Protein AF-A0A838S296-F1 (afdb_monomer_lite)

Structure (mmCIF, N/CA/C/O backbone):
data_AF-A0A838S296-F1
#
_entry.id   AF-A0A838S296-F1
#
loop_
_atom_site.group_PDB
_atom_site.id
_atom_site.type_symbol
_atom_site.label_atom_id
_atom_site.label_alt_id
_atom_site.label_comp_id
_atom_site.label_asym_id
_atom_site.label_entity_id
_atom_site.label_seq_id
_atom_site.pdbx_PDB_ins_code
_atom_site.Cartn_x
_atom_site.Cartn_y
_atom_site.Cartn_z
_atom_site.occupancy
_atom_site.B_iso_or_equiv
_atom_site.auth_seq_id
_atom_site.auth_comp_id
_atom_site.auth_asym_id
_atom_site.auth_atom_id
_atom_site.pdbx_PDB_model_num
ATOM 1 N N . MET A 1 1 ? 15.650 1.739 -46.039 1.00 37.09 1 MET A N 1
ATOM 2 C CA . MET A 1 1 ? 14.249 2.208 -46.091 1.00 37.09 1 MET A CA 1
ATOM 3 C C . MET A 1 1 ? 14.065 3.125 -44.895 1.00 37.09 1 MET A C 1
ATOM 5 O O . MET A 1 1 ? 14.287 2.672 -43.782 1.00 37.09 1 MET A O 1
ATOM 9 N N . THR A 1 2 ? 13.842 4.421 -45.103 1.00 36.66 2 THR A N 1
ATOM 10 C CA . THR A 1 2 ? 13.667 5.392 -44.010 1.00 36.66 2 THR A CA 1
ATOM 11 C C . THR A 1 2 ? 12.376 5.059 -43.251 1.00 36.66 2 THR A C 1
ATOM 13 O O . THR A 1 2 ? 11.351 4.874 -43.909 1.00 36.66 2 THR A O 1
ATOM 16 N N . PRO A 1 3 ? 12.395 4.926 -41.913 1.00 40.28 3 PRO A N 1
ATOM 17 C CA . PRO A 1 3 ? 11.194 4.597 -41.150 1.00 40.28 3 PRO A CA 1
ATOM 18 C C . PRO A 1 3 ? 10.154 5.715 -41.302 1.00 40.28 3 PRO A C 1
ATOM 20 O O . PRO A 1 3 ? 10.498 6.898 -41.319 1.00 40.28 3 PRO A O 1
ATOM 23 N N . THR A 1 4 ? 8.887 5.333 -41.467 1.00 41.91 4 THR A N 1
ATOM 24 C CA . THR A 1 4 ? 7.783 6.279 -41.698 1.00 41.91 4 THR A CA 1
ATOM 25 C C . THR A 1 4 ? 7.341 6.882 -40.362 1.00 41.91 4 THR A C 1
ATOM 27 O O . THR A 1 4 ? 7.391 6.221 -39.328 1.00 41.91 4 THR A O 1
ATOM 30 N N . GLU A 1 5 ? 6.877 8.132 -40.372 1.00 41.25 5 GLU A N 1
ATOM 31 C CA . GLU A 1 5 ? 6.477 8.932 -39.197 1.00 41.25 5 GLU A CA 1
ATOM 32 C C . GLU A 1 5 ? 5.444 8.237 -38.273 1.00 41.25 5 GLU A C 1
ATOM 34 O O . GLU A 1 5 ? 5.341 8.550 -37.088 1.00 41.25 5 GLU A O 1
ATOM 39 N N . THR A 1 6 ? 4.719 7.239 -38.788 1.00 41.06 6 THR A N 1
ATOM 40 C CA . THR A 1 6 ? 3.732 6.426 -38.060 1.00 41.06 6 THR A CA 1
ATOM 41 C C . THR A 1 6 ? 4.351 5.346 -37.155 1.00 41.06 6 THR A C 1
ATOM 43 O O . THR A 1 6 ? 3.796 5.093 -36.087 1.00 41.06 6 THR A O 1
ATOM 46 N N . ASP A 1 7 ? 5.511 4.766 -37.497 1.00 46.47 7 ASP A N 1
ATOM 47 C CA . ASP A 1 7 ? 6.172 3.728 -36.671 1.00 46.47 7 ASP A CA 1
ATOM 48 C C . ASP A 1 7 ? 6.731 4.301 -35.356 1.00 46.47 7 ASP A C 1
ATOM 50 O O . ASP A 1 7 ? 6.772 3.634 -34.319 1.00 46.47 7 ASP A O 1
ATOM 54 N N . LEU A 1 8 ? 7.099 5.585 -35.373 1.00 50.69 8 LEU A N 1
ATOM 55 C CA . LEU A 1 8 ? 7.632 6.316 -34.221 1.00 50.69 8 LEU A CA 1
ATOM 56 C C . LEU A 1 8 ? 6.561 6.664 -33.171 1.00 50.69 8 LEU A C 1
ATOM 58 O O . LEU A 1 8 ? 6.908 6.933 -32.023 1.00 50.69 8 LEU A O 1
ATOM 62 N N . ALA A 1 9 ? 5.270 6.644 -33.525 1.00 53.47 9 ALA A N 1
ATOM 63 C CA . ALA A 1 9 ? 4.181 6.996 -32.607 1.00 53.47 9 ALA A CA 1
ATOM 64 C C . ALA A 1 9 ? 3.870 5.894 -31.575 1.00 53.47 9 ALA A C 1
ATOM 66 O O . ALA A 1 9 ? 3.339 6.182 -30.502 1.00 53.47 9 ALA A O 1
ATOM 67 N N . THR A 1 10 ? 4.208 4.641 -31.890 1.00 68.38 10 THR A N 1
ATOM 68 C CA . THR A 1 10 ? 4.034 3.462 -31.020 1.00 68.38 10 THR A CA 1
ATOM 69 C C . THR A 1 10 ? 5.225 3.175 -30.111 1.00 68.38 10 THR A C 1
ATOM 71 O O . THR A 1 10 ? 5.133 2.315 -29.236 1.00 68.38 10 THR A O 1
ATOM 74 N N . LEU A 1 11 ? 6.339 3.875 -30.312 1.00 78.69 11 LEU A N 1
ATOM 75 C CA . LEU A 1 11 ? 7.560 3.678 -29.546 1.00 78.69 11 LEU A CA 1
ATOM 76 C C . LEU A 1 11 ? 7.585 4.588 -28.309 1.00 78.69 11 LEU A C 1
ATOM 78 O O . LEU A 1 11 ? 7.098 5.722 -28.357 1.00 78.69 11 LEU A O 1
ATOM 82 N N . PRO A 1 12 ? 8.170 4.126 -27.190 1.00 83.56 12 PRO A N 1
ATOM 83 C CA . PRO A 1 12 ? 8.408 4.989 -26.038 1.00 83.56 12 PRO A CA 1
ATOM 84 C C . PRO A 1 12 ? 9.280 6.177 -26.463 1.00 83.56 12 PRO A C 1
ATOM 86 O O . PRO A 1 12 ? 10.220 6.004 -27.235 1.00 83.56 12 PRO A O 1
ATOM 89 N N . ARG A 1 13 ? 9.011 7.391 -25.969 1.00 85.31 13 ARG A N 1
ATOM 90 C CA . ARG A 1 13 ? 9.844 8.556 -26.317 1.00 85.31 13 ARG A CA 1
ATOM 91 C C . ARG A 1 13 ? 11.227 8.466 -25.687 1.00 85.31 13 ARG A C 1
ATOM 93 O O . ARG A 1 13 ? 12.204 8.800 -26.346 1.00 85.31 13 ARG A O 1
ATOM 100 N N . ARG A 1 14 ? 11.308 8.020 -24.433 1.00 86.81 14 ARG A N 1
ATOM 101 C CA . ARG A 1 14 ? 12.532 7.821 -23.646 1.00 86.81 14 ARG A CA 1
ATOM 102 C C . ARG A 1 14 ? 12.518 6.416 -23.047 1.00 86.81 14 ARG A C 1
ATOM 104 O O . ARG A 1 14 ? 12.010 6.238 -21.938 1.00 86.81 14 ARG A O 1
ATOM 111 N N . PRO A 1 15 ? 13.007 5.406 -23.780 1.00 87.94 15 PRO A N 1
ATOM 112 C CA . PRO A 1 15 ? 12.907 4.020 -23.357 1.00 87.94 15 PRO A CA 1
ATOM 113 C C . PRO A 1 15 ? 13.743 3.784 -22.101 1.00 87.94 15 PRO A C 1
ATOM 115 O O . PRO A 1 15 ? 14.947 4.042 -22.066 1.00 87.94 15 PRO A O 1
ATOM 118 N N . CYS A 1 16 ? 13.087 3.265 -21.069 1.00 87.25 16 CYS A N 1
ATOM 119 C CA . CYS A 1 16 ? 13.734 2.733 -19.885 1.00 87.25 16 CYS A CA 1
ATOM 120 C C . CYS A 1 16 ? 13.205 1.338 -19.568 1.00 87.25 16 CYS A C 1
ATOM 122 O O . CYS A 1 16 ? 12.035 1.020 -19.813 1.00 87.25 16 CYS A O 1
ATOM 124 N N . LEU A 1 17 ? 14.065 0.503 -18.995 1.00 83.75 17 LEU A N 1
ATOM 125 C CA . LEU A 1 17 ? 13.647 -0.783 -18.448 1.00 83.75 17 LEU A CA 1
ATOM 126 C C . LEU A 1 17 ? 12.553 -0.577 -17.393 1.00 83.75 17 LEU A C 1
ATOM 128 O O . LEU A 1 17 ? 12.638 0.303 -16.531 1.00 83.75 17 LEU A O 1
ATOM 132 N N . ALA A 1 18 ? 11.504 -1.394 -17.454 1.00 78.12 18 ALA A N 1
ATOM 133 C CA . ALA A 1 18 ? 10.433 -1.333 -16.473 1.00 78.12 18 ALA A CA 1
ATOM 134 C C . ALA A 1 18 ? 10.992 -1.637 -15.055 1.00 78.12 18 ALA A C 1
ATOM 136 O O . ALA A 1 18 ? 11.748 -2.592 -14.884 1.00 78.12 18 ALA A O 1
ATOM 137 N N . PRO A 1 19 ? 10.642 -0.855 -14.016 1.00 69.62 19 PRO A N 1
ATOM 138 C CA . PRO A 1 19 ? 11.108 -1.052 -12.648 1.00 69.62 19 PRO A CA 1
ATOM 139 C C . PRO A 1 19 ? 10.756 -2.426 -12.116 1.00 69.62 19 PRO A C 1
ATOM 141 O O . PRO A 1 19 ? 9.766 -3.029 -12.523 1.00 69.62 19 PRO A O 1
ATOM 144 N N . GLY A 1 20 ? 11.572 -2.923 -11.189 1.00 69.56 20 GLY A N 1
ATOM 145 C CA . GLY A 1 20 ? 11.387 -4.258 -10.624 1.00 69.56 20 GLY A CA 1
ATOM 146 C C . GLY A 1 20 ? 11.651 -5.396 -11.617 1.00 69.56 20 GLY A C 1
ATOM 147 O O . GLY A 1 20 ? 11.495 -6.558 -11.249 1.00 69.56 20 GLY A O 1
ATOM 148 N N . ARG A 1 21 ? 12.069 -5.105 -12.860 1.00 75.50 21 ARG A N 1
ATOM 149 C CA . ARG A 1 21 ? 12.589 -6.113 -13.788 1.00 75.50 21 ARG A CA 1
ATOM 150 C C . ARG A 1 21 ? 14.070 -6.328 -13.521 1.00 75.50 21 ARG A C 1
ATOM 152 O O . ARG A 1 21 ? 14.870 -5.401 -13.581 1.00 75.50 21 ARG A O 1
ATOM 159 N N . THR A 1 22 ? 14.434 -7.571 -13.240 1.00 80.94 22 THR A N 1
ATOM 160 C CA . THR A 1 22 ? 15.836 -7.980 -13.173 1.00 80.94 22 THR A CA 1
ATOM 161 C C . THR A 1 22 ? 16.424 -7.985 -14.579 1.00 80.94 22 THR A C 1
ATOM 163 O O . THR A 1 22 ? 15.822 -8.560 -15.481 1.00 80.94 22 THR A O 1
ATOM 166 N N . VAL A 1 23 ? 17.596 -7.382 -14.760 1.00 87.75 23 VAL A N 1
ATOM 167 C CA . VAL A 1 23 ? 18.382 -7.494 -15.993 1.00 87.75 23 VAL A CA 1
ATOM 168 C C . VAL A 1 23 ? 19.643 -8.276 -15.684 1.00 87.75 23 VAL A C 1
ATOM 170 O O . VAL A 1 23 ? 20.428 -7.875 -14.828 1.00 87.75 23 VAL A O 1
ATOM 173 N N . LEU A 1 24 ? 19.808 -9.411 -16.356 1.00 89.38 24 LEU A N 1
ATOM 174 C CA . LEU A 1 24 ? 20.923 -10.326 -16.156 1.00 89.38 24 LEU A CA 1
ATOM 175 C C . LEU A 1 24 ? 21.660 -10.505 -17.474 1.00 89.38 24 LEU A C 1
ATOM 177 O O . LEU A 1 24 ? 21.150 -11.136 -18.394 1.00 89.38 24 LEU A O 1
ATOM 181 N N . TRP A 1 25 ? 22.875 -9.978 -17.546 1.00 91.38 25 TRP A N 1
ATOM 182 C CA . TRP A 1 25 ? 23.800 -10.308 -18.623 1.00 91.38 25 TRP A CA 1
ATOM 183 C C . TRP A 1 25 ? 24.398 -11.681 -18.335 1.00 91.38 25 TRP A C 1
ATOM 185 O O . TRP A 1 25 ? 25.141 -11.840 -17.366 1.00 91.38 25 TRP A O 1
ATOM 195 N N . ARG A 1 26 ? 24.020 -12.678 -19.137 1.00 91.06 26 ARG A N 1
ATOM 196 C CA . ARG A 1 26 ? 24.518 -14.059 -19.014 1.00 91.06 26 ARG A CA 1
ATOM 197 C C . ARG A 1 26 ? 25.800 -14.260 -19.825 1.00 91.06 26 ARG A C 1
ATOM 199 O O . ARG A 1 26 ? 26.624 -15.090 -19.458 1.00 91.06 26 ARG A O 1
ATOM 206 N N . ALA A 1 27 ? 25.971 -13.463 -20.877 1.00 91.44 27 ALA A N 1
ATOM 207 C CA . ALA A 1 27 ? 27.176 -13.336 -21.691 1.00 91.44 27 ALA A CA 1
ATOM 208 C C . ALA A 1 27 ? 27.222 -11.916 -22.309 1.00 91.44 27 ALA A C 1
ATOM 210 O O . ALA A 1 27 ? 26.260 -11.157 -22.149 1.00 91.44 27 ALA A O 1
ATOM 211 N N . PRO A 1 28 ? 28.312 -11.495 -22.981 1.00 90.19 28 PRO A N 1
ATOM 212 C CA . PRO A 1 28 ? 28.385 -10.177 -23.626 1.00 90.19 28 PRO A CA 1
ATOM 213 C C . PRO A 1 28 ? 27.277 -9.911 -24.660 1.00 90.19 28 PRO A C 1
ATOM 215 O O . PRO A 1 28 ? 26.876 -8.756 -24.828 1.00 90.19 28 PRO A O 1
ATOM 218 N N . ASP A 1 29 ? 26.792 -10.982 -25.285 1.00 92.38 29 ASP A N 1
ATOM 219 C CA . ASP A 1 29 ? 25.804 -11.097 -26.363 1.00 92.38 29 ASP A CA 1
ATOM 220 C C . ASP A 1 29 ? 24.473 -11.730 -25.905 1.00 92.38 29 ASP A C 1
ATOM 222 O O . ASP A 1 29 ? 23.578 -11.951 -26.713 1.00 92.38 29 ASP A O 1
ATOM 226 N N . CYS A 1 30 ? 24.312 -12.002 -24.607 1.00 92.56 30 CYS A N 1
ATOM 227 C CA . CYS A 1 30 ? 23.096 -12.596 -24.057 1.00 92.56 30 CYS A CA 1
ATOM 228 C C . CYS A 1 30 ? 22.602 -11.812 -22.842 1.00 92.56 30 CYS A C 1
ATOM 230 O O . CYS A 1 30 ? 23.305 -11.685 -21.827 1.00 92.56 30 CYS A O 1
ATOM 232 N N . VAL A 1 31 ? 21.352 -11.350 -22.906 1.00 93.50 31 VAL A N 1
ATOM 233 C CA . VAL A 1 31 ? 20.677 -10.715 -21.773 1.00 93.50 31 VAL A CA 1
ATOM 234 C C . VAL A 1 31 ? 19.323 -11.344 -21.503 1.00 93.50 31 VAL A C 1
ATOM 236 O O . VAL A 1 31 ? 18.515 -11.584 -22.395 1.00 93.50 31 VAL A O 1
ATOM 239 N N . GLN A 1 32 ? 19.049 -11.557 -20.224 1.00 92.12 32 GLN A N 1
ATOM 240 C CA . GLN A 1 32 ? 17.733 -11.904 -19.731 1.00 92.12 32 GLN A CA 1
ATOM 241 C C . GLN A 1 32 ? 17.099 -10.696 -19.047 1.00 92.12 32 GLN A C 1
ATOM 243 O O . GLN A 1 32 ? 17.674 -10.098 -18.135 1.00 92.12 32 GLN A O 1
ATOM 248 N N . LEU A 1 33 ? 15.870 -10.395 -19.447 1.00 90.00 33 LEU A N 1
ATOM 249 C CA . LEU A 1 33 ? 15.023 -9.354 -18.887 1.00 90.00 33 LEU A CA 1
ATOM 250 C C . LEU A 1 33 ? 13.853 -10.014 -18.158 1.00 90.00 33 LEU A C 1
ATOM 252 O O . LEU A 1 33 ? 13.045 -10.691 -18.780 1.00 90.00 33 LEU A O 1
ATOM 256 N N . GLY A 1 34 ? 13.743 -9.808 -16.848 1.00 82.81 34 GLY A N 1
ATOM 257 C CA . GLY A 1 34 ? 12.716 -10.415 -15.999 1.00 82.81 34 GLY A CA 1
ATOM 258 C C . GLY A 1 34 ? 13.012 -11.866 -15.588 1.00 82.81 34 GLY A C 1
ATOM 259 O O . GLY A 1 34 ? 13.799 -12.579 -16.205 1.00 82.81 34 GLY A O 1
ATOM 260 N N . LEU A 1 35 ? 12.362 -12.307 -14.507 1.00 80.69 35 LEU A N 1
ATOM 261 C CA . LEU A 1 35 ? 12.492 -13.665 -13.944 1.00 80.69 35 LEU A CA 1
ATOM 262 C C . LEU A 1 35 ? 11.170 -14.455 -13.943 1.00 80.69 35 LEU A C 1
ATOM 264 O O . LEU A 1 35 ? 11.139 -15.604 -13.518 1.00 80.69 35 LEU A O 1
ATOM 268 N N . GLY A 1 36 ? 10.061 -13.831 -14.353 1.00 70.19 36 GLY A N 1
ATOM 269 C CA . GLY A 1 36 ? 8.724 -14.424 -14.274 1.00 70.19 36 GLY A CA 1
ATOM 270 C C . GLY A 1 36 ? 8.335 -15.200 -15.532 1.00 70.19 36 GLY A C 1
ATOM 271 O O . GLY A 1 36 ? 8.700 -14.813 -16.632 1.00 70.19 36 GLY A O 1
ATOM 272 N N . VAL A 1 37 ? 7.509 -16.236 -15.378 1.00 62.47 37 VAL A N 1
ATOM 273 C CA . VAL A 1 37 ? 7.088 -17.135 -16.474 1.00 62.47 37 VAL A CA 1
ATOM 274 C C . VAL A 1 37 ? 6.315 -16.458 -17.614 1.00 62.47 37 VAL A C 1
ATOM 276 O O . VAL A 1 37 ? 6.316 -16.957 -18.729 1.00 62.47 37 VAL A O 1
ATOM 279 N N . THR A 1 38 ? 5.651 -15.330 -17.350 1.00 62.03 38 THR A N 1
ATOM 280 C CA . THR A 1 38 ? 4.810 -14.607 -18.325 1.00 62.03 38 THR A CA 1
ATOM 281 C C . THR A 1 38 ? 5.412 -13.293 -18.816 1.00 62.03 38 THR A C 1
ATOM 283 O O . THR A 1 38 ? 4.902 -12.708 -19.761 1.00 62.03 38 THR A O 1
ATOM 286 N N . HIS A 1 39 ? 6.464 -12.798 -18.162 1.00 68.62 39 HIS A N 1
ATOM 287 C CA . HIS A 1 39 ? 7.018 -11.461 -18.403 1.00 68.62 39 HIS A CA 1
ATOM 288 C C . HIS A 1 39 ? 8.548 -11.478 -18.286 1.00 68.62 39 HIS A C 1
ATOM 290 O O . HIS A 1 39 ? 9.140 -10.596 -17.652 1.00 68.62 39 HIS A O 1
ATOM 296 N N . ALA A 1 40 ? 9.166 -12.535 -18.812 1.00 82.12 40 ALA A N 1
ATOM 297 C CA . ALA A 1 40 ? 10.604 -12.640 -18.979 1.00 82.12 40 ALA A CA 1
ATOM 298 C C . ALA A 1 40 ? 10.938 -12.911 -20.445 1.00 82.12 40 ALA A C 1
ATOM 300 O O . ALA A 1 40 ? 10.213 -13.636 -21.123 1.00 82.12 40 ALA A O 1
ATOM 301 N N . MET A 1 41 ? 12.037 -12.334 -20.914 1.00 88.25 41 MET A N 1
ATOM 302 C CA . MET A 1 41 ? 12.550 -12.529 -22.264 1.00 88.25 41 MET A CA 1
ATOM 303 C C . MET A 1 41 ? 14.057 -12.720 -22.190 1.00 88.25 41 MET A C 1
ATOM 305 O O . MET A 1 41 ? 14.742 -11.994 -21.468 1.00 88.25 41 MET A O 1
ATOM 309 N N . VAL A 1 42 ? 14.557 -13.711 -22.917 1.00 91.31 42 VAL A N 1
ATOM 310 C CA . VAL A 1 42 ? 15.988 -13.897 -23.148 1.00 91.31 42 VAL A CA 1
ATOM 311 C C . VAL A 1 42 ? 16.253 -13.457 -24.577 1.00 91.31 42 VAL A C 1
ATOM 313 O O . VAL A 1 42 ? 15.536 -13.871 -25.485 1.00 91.31 42 VAL A O 1
ATOM 316 N N . LEU A 1 43 ? 17.224 -12.567 -24.744 1.00 91.00 43 LEU A N 1
ATOM 317 C CA . LEU A 1 43 ? 17.740 -12.168 -26.040 1.00 91.00 43 LEU A CA 1
ATOM 318 C C . LEU A 1 43 ? 19.153 -12.736 -26.145 1.00 91.00 43 LEU A C 1
ATOM 320 O O . LEU A 1 43 ? 20.030 -12.331 -25.378 1.00 91.00 43 LEU A O 1
ATOM 324 N N . ASP A 1 44 ? 19.316 -13.684 -27.059 1.00 91.69 44 ASP A N 1
ATOM 325 C CA . ASP A 1 44 ? 20.571 -14.355 -27.391 1.00 91.69 44 ASP A CA 1
ATOM 326 C C . ASP A 1 44 ? 21.131 -13.809 -28.716 1.00 91.69 44 ASP A C 1
ATOM 328 O O . ASP A 1 44 ? 20.430 -13.100 -29.443 1.00 91.69 44 ASP A O 1
ATOM 332 N N . ASP A 1 45 ? 22.394 -14.128 -29.012 1.00 91.62 45 ASP A N 1
ATOM 333 C CA . ASP A 1 45 ? 23.099 -13.757 -30.249 1.00 91.62 45 ASP A CA 1
ATOM 334 C C . ASP A 1 45 ? 23.089 -12.245 -30.553 1.00 91.62 45 ASP A C 1
ATOM 336 O O . ASP A 1 45 ? 23.053 -11.804 -31.707 1.00 91.62 45 ASP A O 1
ATOM 340 N N . LEU A 1 46 ? 23.130 -11.413 -29.508 1.00 91.56 46 LEU A N 1
ATOM 341 C CA . LEU A 1 46 ? 23.110 -9.964 -29.659 1.00 91.56 46 LEU A CA 1
ATOM 342 C C . LEU A 1 46 ? 24.409 -9.454 -30.272 1.00 91.56 46 LEU A C 1
ATOM 344 O O . LEU A 1 46 ? 25.505 -9.626 -29.732 1.00 91.56 46 LEU A O 1
ATOM 348 N N . THR A 1 47 ? 24.269 -8.683 -31.346 1.00 93.25 47 THR A N 1
ATOM 349 C CA . THR A 1 47 ? 25.377 -7.891 -31.875 1.00 93.25 47 THR A CA 1
ATOM 350 C C . THR A 1 47 ? 25.864 -6.885 -30.823 1.00 93.25 47 THR A C 1
ATOM 352 O O . THR A 1 47 ? 25.093 -6.392 -29.992 1.00 93.25 47 THR A O 1
ATOM 355 N N . ALA A 1 48 ? 27.155 -6.532 -30.852 1.00 92.44 48 ALA A N 1
ATOM 356 C CA . ALA A 1 48 ? 27.718 -5.554 -29.914 1.00 92.44 48 ALA A CA 1
ATOM 357 C C . ALA A 1 48 ? 26.948 -4.208 -29.888 1.00 92.44 48 ALA A C 1
ATOM 359 O O . ALA A 1 48 ? 26.717 -3.689 -28.789 1.00 92.44 48 ALA A O 1
ATOM 360 N N . PRO A 1 49 ? 26.472 -3.669 -31.033 1.00 92.44 49 PRO A N 1
ATOM 361 C CA . PRO A 1 49 ? 25.591 -2.501 -31.060 1.00 92.44 49 PRO A CA 1
ATOM 362 C C . PRO A 1 49 ? 24.260 -2.710 -30.329 1.00 92.44 49 PRO A C 1
ATOM 364 O O . PRO A 1 49 ? 23.843 -1.840 -29.563 1.00 92.44 49 PRO A O 1
ATOM 367 N N . MET A 1 50 ? 23.612 -3.867 -30.504 1.00 91.38 50 MET A N 1
ATOM 368 C CA . MET A 1 50 ? 22.348 -4.178 -29.828 1.00 91.38 50 MET A CA 1
ATOM 369 C C . MET A 1 50 ? 22.550 -4.336 -28.317 1.00 91.38 50 MET A C 1
ATOM 371 O O . MET A 1 50 ? 21.769 -3.826 -27.513 1.00 91.38 50 MET A O 1
ATOM 375 N N . ALA A 1 51 ? 23.648 -4.969 -27.902 1.00 91.38 51 ALA A N 1
ATOM 376 C CA . ALA A 1 51 ? 23.978 -5.085 -26.490 1.00 91.38 51 ALA A CA 1
ATOM 377 C C . ALA A 1 51 ? 24.260 -3.710 -25.849 1.00 91.38 51 ALA A C 1
ATOM 379 O O . ALA A 1 51 ? 23.853 -3.457 -24.713 1.00 91.38 51 ALA A O 1
ATOM 380 N N . ALA A 1 52 ? 24.933 -2.800 -26.563 1.00 89.62 52 ALA A N 1
ATOM 381 C CA . ALA A 1 52 ? 25.162 -1.426 -26.111 1.00 89.62 52 ALA A CA 1
ATOM 382 C C . ALA A 1 52 ? 23.854 -0.623 -26.008 1.00 89.62 52 ALA A C 1
ATOM 384 O O . ALA A 1 52 ? 23.635 0.047 -24.997 1.00 89.62 52 ALA A O 1
ATOM 385 N N . LEU A 1 53 ? 22.958 -0.763 -26.992 1.00 91.88 53 LEU A N 1
ATOM 386 C CA . LEU A 1 53 ? 21.616 -0.178 -26.974 1.00 91.88 53 LEU A CA 1
ATOM 387 C C . LEU A 1 53 ? 20.839 -0.599 -25.719 1.00 91.88 53 LEU A C 1
ATOM 389 O O . LEU A 1 53 ? 20.332 0.256 -24.995 1.00 91.88 53 LEU A O 1
ATOM 393 N N . LEU A 1 54 ? 20.778 -1.905 -25.425 1.00 90.62 54 LEU A N 1
ATOM 394 C CA . LEU A 1 54 ? 20.061 -2.431 -24.255 1.00 90.62 54 LEU A CA 1
ATOM 395 C C . LEU A 1 54 ? 20.623 -1.882 -22.934 1.00 90.62 54 LEU A C 1
ATOM 397 O O . LEU A 1 54 ? 19.856 -1.608 -22.011 1.00 90.62 54 LEU A O 1
ATOM 401 N N . ARG A 1 55 ? 21.945 -1.670 -22.842 1.00 89.50 55 ARG A N 1
ATOM 402 C CA . ARG A 1 55 ? 22.586 -1.039 -21.670 1.00 89.50 55 ARG A CA 1
ATOM 403 C C . ARG A 1 55 ? 22.295 0.459 -21.561 1.00 89.50 55 ARG A C 1
ATOM 405 O O . ARG A 1 55 ? 22.289 0.980 -20.451 1.00 89.50 55 ARG A O 1
ATOM 412 N N . ALA A 1 56 ? 22.058 1.137 -22.682 1.00 87.56 56 ALA A N 1
ATOM 413 C CA . ALA A 1 56 ? 21.783 2.572 -22.741 1.00 87.56 56 ALA A CA 1
ATOM 414 C C . ALA A 1 56 ? 20.298 2.936 -22.517 1.00 87.56 56 ALA A C 1
ATOM 416 O O . ALA A 1 56 ? 19.970 4.118 -22.417 1.00 87.56 56 ALA A O 1
ATOM 417 N N . MET A 1 57 ? 19.395 1.951 -22.411 1.00 88.88 57 MET A N 1
ATOM 418 C CA . MET A 1 57 ? 17.962 2.158 -22.145 1.00 88.88 57 MET A CA 1
ATOM 419 C C . MET A 1 57 ? 17.657 2.423 -20.660 1.00 88.88 57 MET A C 1
ATOM 421 O O . MET A 1 57 ? 17.002 1.635 -19.970 1.00 88.88 57 MET A O 1
ATOM 425 N N . ASP A 1 58 ? 18.111 3.575 -20.173 1.00 82.94 58 ASP A N 1
ATOM 426 C CA . ASP A 1 58 ? 17.894 4.080 -18.809 1.00 82.94 58 ASP A CA 1
ATOM 427 C C . ASP A 1 58 ? 16.924 5.283 -18.745 1.00 82.94 58 ASP A C 1
ATOM 429 O O . ASP A 1 58 ? 16.700 5.858 -17.679 1.00 82.94 58 ASP A O 1
ATOM 433 N N . GLY A 1 59 ? 16.340 5.674 -19.886 1.00 82.31 59 GLY A N 1
ATOM 434 C CA . GLY A 1 59 ? 15.449 6.832 -20.024 1.00 82.31 59 GLY A CA 1
ATOM 435 C C . GLY A 1 59 ? 16.151 8.197 -20.129 1.00 82.31 59 GLY A C 1
ATOM 436 O O . GLY A 1 59 ? 15.482 9.228 -20.296 1.00 82.31 59 GLY A O 1
ATOM 437 N N . SER A 1 60 ? 17.488 8.246 -20.059 1.00 81.75 60 SER A N 1
ATOM 438 C CA . SER A 1 60 ? 18.265 9.487 -20.219 1.00 81.75 60 SER A CA 1
ATOM 439 C C . SER A 1 60 ? 18.270 10.001 -21.662 1.00 81.75 60 SER A C 1
ATOM 441 O O . SER A 1 60 ? 18.325 11.216 -21.885 1.00 81.75 60 SER A O 1
ATOM 443 N N . ARG A 1 61 ? 18.124 9.094 -22.633 1.00 84.56 61 ARG A N 1
ATOM 444 C CA . ARG A 1 61 ? 18.127 9.357 -24.078 1.00 84.56 61 ARG A CA 1
ATOM 445 C C . ARG A 1 61 ? 16.753 9.080 -24.675 1.00 84.56 61 ARG A C 1
ATOM 447 O O . ARG A 1 61 ? 15.990 8.272 -24.147 1.00 84.56 61 ARG A O 1
ATOM 454 N N . ASP A 1 62 ? 16.425 9.790 -25.749 1.00 88.62 62 ASP A N 1
ATOM 455 C CA . ASP A 1 62 ? 15.225 9.490 -26.524 1.00 88.62 62 ASP A CA 1
ATOM 456 C C . ASP A 1 62 ? 15.476 8.369 -27.543 1.00 88.62 62 ASP A C 1
ATOM 458 O O . ASP A 1 62 ? 16.618 8.006 -27.839 1.00 88.62 62 ASP A O 1
ATOM 462 N N . THR A 1 63 ? 14.391 7.790 -28.057 1.00 89.06 63 THR A N 1
ATOM 463 C CA . THR A 1 63 ? 14.458 6.679 -29.017 1.00 89.06 63 THR A CA 1
ATOM 464 C C . THR A 1 63 ? 15.211 7.058 -30.288 1.00 89.06 63 THR A C 1
ATOM 466 O O . THR A 1 63 ? 15.967 6.241 -30.802 1.00 89.06 63 THR A O 1
ATOM 469 N N . ALA A 1 64 ? 15.066 8.292 -30.779 1.00 87.75 64 ALA A N 1
ATOM 470 C CA . ALA A 1 64 ? 15.766 8.736 -31.982 1.00 87.75 64 ALA A CA 1
ATOM 471 C C . ALA A 1 64 ? 17.290 8.739 -31.778 1.00 87.75 64 ALA A C 1
ATOM 473 O O . ALA A 1 64 ? 18.029 8.259 -32.638 1.00 87.75 64 ALA A O 1
ATOM 474 N N . HIS A 1 65 ? 17.753 9.220 -30.624 1.00 88.81 65 HIS A N 1
ATOM 475 C CA . HIS A 1 65 ? 19.167 9.246 -30.271 1.00 88.81 65 HIS A CA 1
ATOM 476 C C . HIS A 1 65 ? 19.748 7.836 -30.110 1.00 88.81 65 HIS A C 1
ATOM 478 O O . HIS A 1 65 ? 20.809 7.541 -30.651 1.00 88.81 65 HIS A O 1
ATOM 484 N N . LEU A 1 66 ? 19.025 6.943 -29.429 1.00 90.19 66 LEU A N 1
ATOM 485 C CA . LEU A 1 66 ? 19.441 5.550 -29.238 1.00 90.19 66 LEU A CA 1
ATOM 486 C C . LEU A 1 66 ? 19.528 4.773 -30.558 1.00 90.19 66 LEU A C 1
ATOM 488 O O . LEU A 1 66 ? 20.481 4.025 -30.773 1.00 90.19 66 LEU A O 1
ATOM 492 N N . VAL A 1 67 ? 18.564 4.980 -31.463 1.00 91.25 67 VAL A N 1
ATOM 493 C CA . VAL A 1 67 ? 18.597 4.394 -32.811 1.00 91.25 67 VAL A CA 1
ATOM 494 C C . VAL A 1 67 ? 19.807 4.917 -33.583 1.00 91.25 67 VAL A C 1
ATOM 496 O O . VAL A 1 67 ? 20.542 4.126 -34.167 1.00 91.25 67 VAL A O 1
ATOM 499 N N . ALA A 1 68 ? 20.064 6.228 -33.556 1.00 89.25 68 ALA A N 1
ATOM 500 C CA . ALA A 1 68 ? 21.208 6.818 -34.250 1.00 89.25 68 ALA A CA 1
ATOM 501 C C . ALA A 1 68 ? 22.560 6.291 -33.728 1.00 89.25 68 ALA A C 1
ATOM 503 O O . ALA A 1 68 ? 23.445 5.983 -34.531 1.00 89.25 68 ALA A O 1
ATOM 504 N N . GLU A 1 69 ? 22.718 6.144 -32.408 1.00 89.94 69 GLU A N 1
ATOM 505 C CA . GLU A 1 69 ? 23.918 5.558 -31.791 1.00 89.94 69 GLU A CA 1
ATOM 506 C C . GLU A 1 69 ? 24.121 4.098 -32.223 1.00 89.94 69 GLU A C 1
ATOM 508 O O . GLU A 1 69 ? 25.217 3.730 -32.651 1.00 89.94 69 GLU A O 1
ATOM 513 N N . ALA A 1 70 ? 23.066 3.278 -32.174 1.00 91.06 70 ALA A N 1
ATOM 514 C CA . ALA A 1 70 ? 23.138 1.871 -32.567 1.00 91.06 70 ALA A CA 1
ATOM 515 C C . ALA A 1 70 ? 23.479 1.704 -34.057 1.00 91.06 70 ALA A C 1
ATOM 517 O O . ALA A 1 70 ? 24.323 0.882 -34.411 1.00 91.06 70 ALA A O 1
ATOM 518 N N . VAL A 1 71 ? 22.880 2.523 -34.926 1.00 92.56 71 VAL A N 1
ATOM 519 C CA . VAL A 1 71 ? 23.143 2.508 -36.375 1.00 92.56 71 VAL A CA 1
ATOM 520 C C . VAL A 1 71 ? 24.565 2.968 -36.688 1.00 92.56 71 VAL A C 1
ATOM 522 O O . VAL A 1 71 ? 25.242 2.352 -37.506 1.00 92.56 71 VAL A O 1
ATOM 525 N N . THR A 1 72 ? 25.062 3.998 -35.996 1.00 92.19 72 THR A N 1
ATOM 526 C CA . THR A 1 72 ? 26.462 4.446 -36.127 1.00 92.19 72 THR A CA 1
ATOM 527 C C . THR A 1 72 ? 27.443 3.349 -35.708 1.00 92.19 72 THR A C 1
ATOM 529 O O . THR A 1 72 ? 28.505 3.203 -36.307 1.00 92.19 72 THR A O 1
ATOM 532 N N . ALA A 1 73 ? 27.071 2.542 -34.712 1.00 90.62 73 ALA A N 1
ATOM 533 C CA . ALA A 1 73 ? 27.836 1.376 -34.284 1.00 90.62 73 ALA A CA 1
ATOM 534 C C . ALA A 1 73 ? 27.684 0.154 -35.218 1.00 90.62 73 ALA A C 1
ATOM 536 O O . ALA A 1 73 ? 28.361 -0.851 -35.004 1.00 90.62 73 ALA A O 1
ATOM 537 N N . GLY A 1 74 ? 26.843 0.233 -36.256 1.00 90.44 74 GLY A N 1
ATOM 538 C CA . GLY A 1 74 ? 26.683 -0.801 -37.282 1.00 90.44 74 GLY A CA 1
ATOM 539 C C . GLY A 1 74 ? 25.440 -1.685 -37.147 1.00 90.44 74 GLY A C 1
ATOM 540 O O . GLY A 1 74 ? 25.381 -2.719 -37.806 1.00 90.44 74 GLY A O 1
ATOM 541 N N . ALA A 1 75 ? 24.460 -1.323 -36.311 1.00 91.94 75 ALA A N 1
ATOM 542 C CA . ALA A 1 75 ? 23.175 -2.027 -36.245 1.00 91.94 75 ALA A CA 1
ATOM 543 C C . ALA A 1 75 ? 22.271 -1.700 -37.445 1.00 91.94 75 ALA A C 1
ATOM 545 O O . ALA A 1 75 ? 22.284 -0.574 -37.950 1.00 91.94 75 ALA A O 1
ATOM 546 N N . ASP A 1 76 ? 21.415 -2.645 -37.844 1.00 91.00 76 ASP A N 1
ATOM 547 C CA . ASP A 1 76 ? 20.332 -2.363 -38.787 1.00 91.00 76 ASP A CA 1
ATOM 548 C C . ASP A 1 76 ? 19.240 -1.516 -38.091 1.00 91.00 76 ASP A C 1
ATOM 550 O O . ASP A 1 76 ? 18.688 -1.943 -37.070 1.00 91.00 76 ASP A O 1
ATOM 554 N N . PRO A 1 77 ? 18.884 -0.326 -38.621 1.00 88.94 77 PRO A N 1
ATOM 555 C CA . PRO A 1 77 ? 17.805 0.490 -38.070 1.00 88.94 77 PRO A CA 1
ATOM 556 C C . PRO A 1 77 ? 16.476 -0.264 -37.905 1.00 88.94 77 PRO A C 1
ATOM 558 O O . PRO A 1 77 ? 15.749 -0.012 -36.942 1.00 88.94 77 PRO A O 1
ATOM 561 N N . ALA A 1 78 ? 16.140 -1.170 -38.830 1.00 88.12 78 ALA A N 1
ATOM 562 C CA . ALA A 1 78 ? 14.887 -1.922 -38.779 1.00 88.12 78 ALA A CA 1
ATOM 563 C C . ALA A 1 78 ? 14.877 -2.922 -37.613 1.00 88.12 78 ALA A C 1
ATOM 565 O O . ALA A 1 78 ? 13.874 -3.046 -36.910 1.00 88.12 78 ALA A O 1
ATOM 566 N N . GLU A 1 79 ? 16.010 -3.580 -37.371 1.00 89.62 79 GLU A N 1
ATOM 567 C CA . GLU A 1 79 ? 16.189 -4.524 -36.268 1.00 89.62 79 GLU A CA 1
ATOM 568 C C . GLU A 1 79 ? 16.121 -3.813 -34.910 1.00 89.62 79 GLU A C 1
ATOM 570 O O . GLU A 1 79 ? 15.409 -4.254 -34.007 1.00 89.62 79 GLU A O 1
ATOM 575 N N . VAL A 1 80 ? 16.780 -2.656 -34.783 1.00 90.38 80 VAL A N 1
ATOM 576 C CA . VAL A 1 80 ? 16.740 -1.828 -33.565 1.00 90.38 80 VAL A CA 1
ATOM 577 C C . VAL A 1 80 ? 15.306 -1.427 -33.216 1.00 90.38 80 VAL A C 1
ATOM 579 O O . VAL A 1 80 ? 14.865 -1.597 -32.076 1.00 90.38 80 VAL A O 1
ATOM 582 N N . LEU A 1 81 ? 14.555 -0.918 -34.194 1.00 90.56 81 LEU A N 1
ATOM 583 C CA . LEU A 1 81 ? 13.165 -0.512 -33.983 1.00 90.56 81 LEU A CA 1
ATOM 584 C C . LEU A 1 81 ? 12.269 -1.710 -33.642 1.00 90.56 81 LEU A C 1
ATOM 586 O O . LEU A 1 81 ? 11.405 -1.590 -32.768 1.00 90.56 81 LEU A O 1
ATOM 590 N N . ALA A 1 82 ? 12.489 -2.865 -34.277 1.00 89.31 82 ALA A N 1
ATOM 591 C CA . ALA A 1 82 ? 11.752 -4.091 -33.984 1.00 89.31 82 ALA A CA 1
ATOM 592 C C . ALA A 1 82 ? 11.976 -4.556 -32.538 1.00 89.31 82 ALA A C 1
ATOM 594 O O . ALA A 1 82 ? 11.002 -4.817 -31.829 1.00 89.31 82 ALA A O 1
ATOM 595 N N . VAL A 1 83 ? 13.228 -4.570 -32.065 1.00 90.31 83 VAL A N 1
ATOM 596 C CA . VAL A 1 83 ? 13.563 -4.949 -30.682 1.00 90.31 83 VAL A CA 1
ATOM 597 C C . VAL A 1 83 ? 12.926 -3.992 -29.674 1.00 90.31 83 VAL A C 1
ATOM 599 O O . VAL A 1 83 ? 12.268 -4.448 -28.739 1.00 90.31 83 VAL A O 1
ATOM 602 N N . ILE A 1 84 ? 13.045 -2.671 -29.860 1.00 90.69 84 ILE A N 1
ATOM 603 C CA . ILE A 1 84 ? 12.431 -1.698 -28.934 1.00 90.69 84 ILE A CA 1
ATOM 604 C C . ILE A 1 84 ? 10.906 -1.867 -28.913 1.00 90.69 84 ILE A C 1
ATOM 606 O O . ILE A 1 84 ? 10.295 -1.835 -27.842 1.00 90.69 84 ILE A O 1
ATOM 610 N N . THR A 1 85 ? 10.290 -2.086 -30.077 1.00 88.81 85 THR A N 1
ATOM 611 C CA . THR A 1 85 ? 8.844 -2.316 -30.184 1.00 88.81 85 THR A CA 1
ATOM 612 C C . THR A 1 85 ? 8.423 -3.570 -29.425 1.00 88.81 85 THR A C 1
ATOM 614 O O . THR A 1 85 ? 7.460 -3.529 -28.656 1.00 88.81 85 THR A O 1
ATOM 617 N N . GLU A 1 86 ? 9.140 -4.677 -29.606 1.00 88.12 86 GLU A N 1
ATOM 618 C CA . GLU A 1 86 ? 8.796 -5.955 -28.986 1.00 88.12 86 GLU A CA 1
ATOM 619 C C . GLU A 1 86 ? 8.973 -5.912 -27.465 1.00 88.12 86 GLU A C 1
ATOM 621 O O . GLU A 1 86 ? 8.081 -6.310 -26.712 1.00 88.12 86 GLU A O 1
ATOM 626 N N . LEU A 1 87 ? 10.062 -5.301 -26.992 1.00 88.62 87 LEU A N 1
ATOM 627 C CA . LEU A 1 87 ? 10.282 -5.057 -25.566 1.00 88.62 87 LEU A CA 1
ATOM 628 C C . LEU A 1 87 ? 9.215 -4.140 -24.959 1.00 88.62 87 LEU A C 1
ATOM 630 O O . LEU A 1 87 ? 8.815 -4.332 -23.804 1.00 88.62 87 LEU A O 1
ATOM 634 N N . HIS A 1 88 ? 8.739 -3.152 -25.720 1.00 86.75 88 HIS A N 1
ATOM 635 C CA . HIS A 1 88 ? 7.666 -2.270 -25.281 1.00 86.75 88 HIS A CA 1
ATOM 636 C C . HIS A 1 88 ? 6.325 -3.008 -25.177 1.00 86.75 88 HIS A C 1
ATOM 638 O O . HIS A 1 88 ? 5.651 -2.910 -24.148 1.00 86.75 88 HIS A O 1
ATOM 644 N N . ARG A 1 89 ? 5.965 -3.812 -26.188 1.00 83.38 89 ARG A N 1
ATOM 645 C CA . ARG A 1 89 ? 4.748 -4.645 -26.176 1.00 83.38 89 ARG A CA 1
ATOM 646 C C . ARG A 1 89 ? 4.757 -5.673 -25.048 1.00 83.38 89 ARG A C 1
ATOM 648 O O . ARG A 1 89 ? 3.732 -5.863 -24.399 1.00 83.38 89 ARG A O 1
ATOM 655 N N . ALA A 1 90 ? 5.910 -6.282 -24.773 1.00 80.31 90 ALA A N 1
ATOM 656 C CA . ALA A 1 90 ? 6.092 -7.223 -23.667 1.00 80.31 90 ALA A CA 1
ATOM 657 C C . ALA A 1 90 ? 6.072 -6.551 -22.275 1.00 80.31 90 ALA A C 1
ATOM 659 O O . ALA A 1 90 ? 6.136 -7.234 -21.250 1.00 80.31 90 ALA A O 1
ATOM 660 N N . GLY A 1 91 ? 6.007 -5.214 -22.205 1.00 79.06 91 GLY A N 1
ATOM 661 C CA . GLY A 1 91 ? 6.026 -4.459 -20.949 1.00 79.06 91 GLY A CA 1
ATOM 662 C C . GLY A 1 91 ? 7.373 -4.506 -20.216 1.00 79.06 91 GLY A C 1
ATOM 663 O O . GLY A 1 91 ? 7.424 -4.275 -19.003 1.00 79.06 91 GLY A O 1
ATOM 664 N N . LEU A 1 92 ? 8.454 -4.829 -20.935 1.00 84.25 92 LEU A N 1
ATOM 665 C CA . LEU A 1 92 ? 9.829 -4.875 -20.425 1.00 84.25 92 LEU A CA 1
ATOM 666 C C . LEU A 1 92 ? 10.518 -3.513 -20.529 1.00 84.25 92 LEU A C 1
ATOM 668 O O . LEU A 1 92 ? 11.337 -3.178 -19.676 1.00 84.25 92 LEU A O 1
ATOM 672 N N . VAL A 1 93 ? 10.140 -2.715 -21.530 1.00 86.25 93 VAL A N 1
ATOM 673 C CA . VAL A 1 93 ? 10.568 -1.324 -21.713 1.00 86.25 93 VAL A CA 1
ATOM 674 C C . VAL A 1 93 ? 9.345 -0.411 -21.689 1.00 86.25 93 VAL A C 1
ATOM 676 O O . VAL A 1 93 ? 8.292 -0.715 -22.251 1.00 86.25 93 VAL A O 1
ATOM 679 N N . ARG A 1 94 ? 9.467 0.737 -21.031 1.00 83.00 94 ARG A N 1
ATOM 680 C CA . ARG A 1 94 ? 8.411 1.749 -20.938 1.00 83.00 94 ARG A CA 1
ATOM 681 C C . ARG A 1 94 ? 8.977 3.132 -21.222 1.00 83.00 94 ARG A C 1
ATOM 683 O O . ARG A 1 94 ? 10.183 3.341 -21.172 1.00 83.00 94 ARG A O 1
ATOM 690 N N . ASP A 1 95 ? 8.086 4.076 -21.486 1.00 83.81 95 ASP A N 1
ATOM 691 C CA . ASP A 1 95 ? 8.469 5.477 -21.599 1.00 83.81 95 ASP A CA 1
ATOM 692 C C . ASP A 1 95 ? 8.734 6.058 -20.204 1.00 83.81 95 ASP A C 1
ATOM 694 O O . ASP A 1 95 ? 7.884 5.954 -19.309 1.00 83.81 95 ASP A O 1
ATOM 698 N N . GLN A 1 96 ? 9.908 6.656 -20.006 1.00 72.62 96 GLN A N 1
ATOM 699 C CA . GLN A 1 96 ? 10.216 7.398 -18.794 1.00 72.62 96 GLN A CA 1
ATOM 700 C C . GLN A 1 96 ? 9.689 8.832 -18.922 1.00 72.62 96 GLN A C 1
ATOM 702 O O . GLN A 1 96 ? 10.265 9.637 -19.661 1.00 72.62 96 GLN A O 1
ATOM 707 N N . PRO A 1 97 ? 8.644 9.227 -18.169 1.00 59.16 97 PRO A N 1
ATOM 708 C CA . PRO A 1 97 ? 8.338 10.644 -18.042 1.00 59.16 97 PRO A CA 1
ATOM 709 C C . PRO A 1 97 ? 9.532 11.352 -17.379 1.00 59.16 97 PRO A C 1
ATOM 711 O O . PRO A 1 97 ? 10.178 10.773 -16.505 1.00 59.16 97 PRO A O 1
ATOM 714 N N . ALA A 1 98 ? 9.811 12.598 -17.787 1.00 50.66 98 ALA A N 1
ATOM 715 C CA . ALA A 1 98 ? 10.883 13.454 -17.254 1.00 50.66 98 ALA A CA 1
ATOM 716 C C . ALA A 1 98 ? 11.079 13.284 -15.729 1.00 50.66 98 ALA A C 1
ATOM 718 O O . ALA A 1 98 ? 10.076 13.139 -15.023 1.00 50.66 98 ALA A O 1
ATOM 719 N N . PRO A 1 99 ? 12.328 13.299 -15.216 1.00 47.34 99 PRO A N 1
ATOM 720 C CA . PRO A 1 99 ? 12.699 12.737 -13.917 1.00 47.34 99 PRO A CA 1
ATOM 721 C C . PRO A 1 99 ? 11.735 13.156 -12.807 1.00 47.34 99 PRO A C 1
ATOM 723 O O . PRO A 1 99 ? 11.594 14.336 -12.479 1.00 47.34 99 PRO A O 1
ATOM 726 N N . ARG A 1 100 ? 11.043 12.171 -12.227 1.00 48.19 100 ARG A N 1
ATOM 727 C CA . ARG A 1 100 ? 10.168 12.375 -11.070 1.00 48.19 100 ARG A CA 1
ATOM 728 C C . ARG A 1 100 ? 10.868 11.859 -9.819 1.00 48.19 100 ARG A C 1
ATOM 730 O O . ARG A 1 100 ? 11.479 10.800 -9.843 1.00 48.19 100 ARG A O 1
ATOM 737 N N . ARG A 1 101 ? 10.764 12.650 -8.744 1.00 44.56 101 ARG A N 1
ATOM 738 C CA . ARG A 1 101 ? 11.251 12.384 -7.379 1.00 44.56 101 ARG A CA 1
ATOM 739 C C . ARG A 1 101 ? 11.215 10.895 -6.997 1.00 44.56 101 ARG A C 1
ATOM 741 O O . ARG A 1 101 ? 10.211 10.226 -7.233 1.00 44.56 101 ARG A O 1
ATOM 748 N N . CYS A 1 102 ? 12.266 10.468 -6.294 1.00 46.50 102 CYS A N 1
ATOM 749 C CA . CYS A 1 102 ? 12.516 9.131 -5.731 1.00 46.50 102 CYS A CA 1
ATOM 750 C C . CYS A 1 102 ? 11.287 8.454 -5.071 1.00 46.50 102 CYS A C 1
ATOM 752 O O . CYS A 1 102 ? 11.138 7.239 -5.133 1.00 46.50 102 CYS A O 1
ATOM 754 N N . GLU A 1 103 ? 10.350 9.237 -4.521 1.00 47.62 103 GLU A N 1
ATOM 755 C CA . GLU A 1 103 ? 9.069 8.780 -3.947 1.00 47.62 103 GLU A CA 1
ATOM 756 C C . GLU A 1 103 ? 8.195 7.954 -4.917 1.00 47.62 103 GLU A C 1
ATOM 758 O O . GLU A 1 103 ? 7.418 7.110 -4.477 1.00 47.62 103 GLU A O 1
ATOM 763 N N . ARG A 1 104 ? 8.306 8.163 -6.239 1.00 56.19 104 ARG A N 1
ATOM 764 C CA . ARG A 1 104 ? 7.563 7.371 -7.238 1.00 56.19 104 ARG A CA 1
ATOM 765 C C . ARG A 1 104 ? 8.219 6.034 -7.571 1.00 56.19 104 ARG A C 1
ATOM 767 O O . ARG A 1 104 ? 7.506 5.120 -7.971 1.00 56.19 104 ARG A O 1
ATOM 774 N N . THR A 1 105 ? 9.527 5.891 -7.379 1.00 59.41 105 THR A N 1
ATOM 775 C CA . THR A 1 105 ? 10.271 4.707 -7.827 1.00 59.41 105 THR A CA 1
ATOM 776 C C . THR A 1 105 ? 9.863 3.451 -7.057 1.00 59.41 105 THR A C 1
ATOM 778 O O . THR A 1 105 ? 9.640 2.410 -7.667 1.00 59.41 105 THR A O 1
ATOM 781 N N . ALA A 1 106 ? 9.684 3.547 -5.733 1.00 63.97 106 ALA A N 1
ATOM 782 C CA . ALA A 1 106 ? 9.235 2.418 -4.911 1.00 63.97 106 ALA A CA 1
ATOM 783 C C . ALA A 1 106 ? 7.826 1.945 -5.310 1.00 63.97 106 ALA A C 1
ATOM 785 O O . ALA A 1 106 ? 7.606 0.760 -5.550 1.00 63.97 106 ALA A O 1
ATOM 786 N N . LEU A 1 107 ? 6.895 2.887 -5.492 1.00 72.81 107 LEU A N 1
ATOM 787 C CA . LEU A 1 107 ? 5.549 2.581 -5.969 1.00 72.81 107 LEU A CA 1
ATOM 788 C C . LEU A 1 107 ? 5.574 1.947 -7.369 1.00 72.81 107 LEU A C 1
ATOM 790 O O . LEU A 1 107 ? 4.806 1.034 -7.650 1.00 72.81 107 LEU A O 1
ATOM 794 N N . GLU A 1 108 ? 6.444 2.411 -8.263 1.00 69.31 108 GLU A N 1
ATOM 795 C CA . GLU A 1 108 ? 6.568 1.839 -9.603 1.00 69.31 108 GLU A CA 1
ATOM 796 C C . GLU A 1 108 ? 7.100 0.399 -9.596 1.00 69.31 108 GLU A C 1
ATOM 798 O O . GLU A 1 108 ? 6.620 -0.410 -10.392 1.00 69.31 108 GLU A O 1
ATOM 803 N N . ILE A 1 109 ? 8.018 0.060 -8.683 1.00 67.94 109 ILE A N 1
ATOM 804 C CA . ILE A 1 109 ? 8.472 -1.323 -8.458 1.00 67.94 109 ILE A CA 1
ATOM 805 C C . ILE A 1 109 ? 7.297 -2.192 -7.983 1.00 67.94 109 ILE A C 1
ATOM 807 O O . ILE A 1 109 ? 7.029 -3.242 -8.575 1.00 67.94 109 ILE A O 1
ATOM 811 N N . ASP A 1 110 ? 6.539 -1.728 -6.985 1.00 74.94 110 ASP A N 1
ATOM 812 C CA . ASP A 1 110 ? 5.371 -2.451 -6.462 1.00 74.94 110 ASP A CA 1
ATOM 813 C C . ASP A 1 110 ? 4.291 -2.672 -7.527 1.00 74.94 110 ASP A C 1
ATOM 815 O O . ASP A 1 110 ? 3.627 -3.711 -7.565 1.00 74.94 110 ASP A O 1
ATOM 819 N N . LEU A 1 111 ? 4.085 -1.686 -8.402 1.00 74.94 111 LEU A N 1
ATOM 820 C CA . LEU A 1 111 ? 3.113 -1.767 -9.490 1.00 74.94 111 LEU A CA 1
ATOM 821 C C . LEU A 1 111 ? 3.561 -2.719 -10.595 1.00 74.94 111 LEU A C 1
ATOM 823 O O . LEU A 1 111 ? 2.714 -3.404 -11.165 1.00 74.94 111 LEU A O 1
ATOM 827 N N . ALA A 1 112 ? 4.859 -2.785 -10.892 1.00 69.06 112 ALA A N 1
ATOM 828 C CA . ALA A 1 112 ? 5.393 -3.748 -11.848 1.00 69.06 112 ALA A CA 1
ATOM 829 C C . ALA A 1 112 ? 5.224 -5.184 -11.336 1.00 69.06 112 ALA A C 1
ATOM 831 O O . ALA A 1 112 ? 4.715 -6.038 -12.064 1.00 69.06 112 ALA A O 1
ATOM 832 N N . ALA A 1 113 ? 5.548 -5.432 -10.063 1.00 70.56 113 ALA A N 1
ATOM 833 C CA . ALA A 1 113 ? 5.304 -6.725 -9.426 1.00 70.56 113 ALA A CA 1
ATOM 834 C C . ALA A 1 113 ? 3.800 -7.065 -9.389 1.00 70.56 113 ALA A C 1
ATOM 836 O O . ALA A 1 113 ? 3.383 -8.158 -9.777 1.00 70.56 113 ALA A O 1
ATOM 837 N N . GLY A 1 114 ? 2.962 -6.103 -8.991 1.00 65.75 114 GLY A N 1
ATOM 838 C CA . GLY A 1 114 ? 1.509 -6.269 -8.942 1.00 65.75 114 GLY A CA 1
ATOM 839 C C . GLY A 1 114 ? 0.868 -6.499 -10.312 1.00 65.75 114 GLY A C 1
ATOM 840 O O . GLY A 1 114 ? -0.118 -7.231 -10.405 1.00 65.75 114 GLY A O 1
ATOM 841 N N . SER A 1 115 ? 1.419 -5.915 -11.379 1.00 70.81 115 SER A N 1
ATOM 842 C CA . SER A 1 115 ? 0.933 -6.103 -12.749 1.00 70.81 115 SER A CA 1
ATOM 843 C C . SER A 1 115 ? 1.067 -7.558 -13.191 1.00 70.81 115 SER A C 1
ATOM 845 O O . SER A 1 115 ? 0.107 -8.135 -13.699 1.00 70.81 115 SER A O 1
ATOM 847 N N . VAL A 1 116 ? 2.204 -8.188 -12.874 1.00 70.00 116 VAL A N 1
ATOM 848 C CA . VAL A 1 116 ? 2.447 -9.608 -13.169 1.00 70.00 116 VAL A CA 1
ATOM 849 C C . VAL A 1 116 ? 1.448 -10.505 -12.440 1.00 70.00 116 VAL A C 1
ATOM 851 O O . VAL A 1 116 ? 0.902 -11.426 -13.039 1.00 70.00 116 VAL A O 1
ATOM 854 N N . HIS A 1 117 ? 1.188 -10.235 -11.158 1.00 71.44 117 HIS A N 1
ATOM 855 C CA . HIS A 1 117 ? 0.301 -11.071 -10.346 1.00 71.44 117 HIS A CA 1
ATOM 856 C C . HIS A 1 117 ? -1.187 -10.889 -10.684 1.00 71.44 117 HIS A C 1
ATOM 858 O O . HIS A 1 117 ? -1.954 -11.846 -10.657 1.00 71.44 117 HIS A O 1
ATOM 864 N N . SER A 1 118 ? -1.610 -9.658 -10.979 1.00 71.94 118 SER A N 1
ATOM 865 C CA . SER A 1 118 ? -3.027 -9.331 -11.192 1.00 71.94 118 SER A CA 1
ATOM 866 C C . SER A 1 118 ? -3.485 -9.427 -12.647 1.00 71.94 118 SER A C 1
ATOM 868 O O . SER A 1 118 ? -4.686 -9.340 -12.897 1.00 71.94 118 SER A O 1
ATOM 870 N N . GLY A 1 119 ? -2.553 -9.525 -13.601 1.00 72.12 119 GLY A N 1
ATOM 871 C CA . GLY A 1 119 ? -2.838 -9.407 -15.034 1.00 72.12 119 GLY A CA 1
ATOM 872 C C . GLY A 1 119 ? -3.308 -8.010 -15.464 1.00 72.12 119 GLY A C 1
ATOM 873 O O . GLY A 1 119 ? -3.682 -7.817 -16.616 1.00 72.12 119 GLY A O 1
ATOM 874 N N . ARG A 1 120 ? -3.312 -7.027 -14.553 1.00 73.25 120 ARG A N 1
ATOM 875 C CA . ARG A 1 120 ? -3.681 -5.635 -14.838 1.00 73.25 120 ARG A CA 1
ATOM 876 C C . ARG A 1 120 ? -2.451 -4.837 -15.217 1.00 73.25 120 ARG A C 1
ATOM 878 O O . ARG A 1 120 ? -1.360 -5.086 -14.708 1.00 73.25 120 ARG A O 1
ATOM 885 N N . SER A 1 121 ? -2.623 -3.818 -16.049 1.00 71.56 121 SER A N 1
ATOM 886 C CA . SER A 1 121 ? -1.532 -2.887 -16.335 1.00 71.56 121 SER A CA 1
ATOM 887 C C . SER A 1 121 ? -1.167 -2.066 -15.090 1.00 71.56 121 SER A C 1
ATOM 889 O O . SER A 1 121 ? -1.996 -1.812 -14.209 1.00 71.56 121 SER A O 1
ATOM 891 N N . ALA A 1 122 ? 0.078 -1.590 -15.022 1.00 71.06 122 ALA A N 1
ATOM 892 C CA . ALA A 1 122 ? 0.520 -0.712 -13.938 1.00 71.06 122 ALA A CA 1
ATOM 893 C C . ALA A 1 122 ? -0.348 0.560 -13.826 1.00 71.06 122 ALA A C 1
ATOM 895 O O . ALA A 1 122 ? -0.654 1.010 -12.722 1.00 71.06 122 ALA A O 1
ATOM 896 N N . THR A 1 123 ? -0.802 1.119 -14.953 1.00 73.62 123 THR A N 1
ATOM 897 C CA . THR A 1 123 ? -1.677 2.303 -14.982 1.00 73.62 123 THR A CA 1
ATOM 898 C C . THR A 1 123 ? -3.063 2.013 -14.408 1.00 73.62 123 THR A C 1
ATOM 900 O O . THR A 1 123 ? -3.601 2.829 -13.653 1.00 73.62 123 THR A O 1
ATOM 903 N N . GLU A 1 124 ? -3.629 0.841 -14.699 1.00 76.94 124 GLU A N 1
ATOM 904 C CA . GLU A 1 124 ? -4.898 0.412 -14.118 1.00 76.94 124 GLU A CA 1
ATOM 905 C C . GLU A 1 124 ? -4.775 0.205 -12.604 1.00 76.94 124 GLU A C 1
ATOM 907 O O . GLU A 1 124 ? -5.616 0.695 -11.845 1.00 76.94 124 GLU A O 1
ATOM 912 N N . LEU A 1 125 ? -3.699 -0.442 -12.146 1.00 81.38 125 LEU A N 1
ATOM 913 C CA . LEU A 1 125 ? -3.428 -0.630 -10.719 1.00 81.38 125 LEU A CA 1
ATOM 914 C C . LEU A 1 125 ? -3.281 0.699 -9.975 1.00 81.38 125 LEU A C 1
ATOM 916 O O . LEU A 1 125 ? -3.871 0.862 -8.904 1.00 81.38 125 LEU A O 1
ATOM 920 N N . VAL A 1 126 ? -2.574 1.676 -10.557 1.00 84.81 126 VAL A N 1
ATOM 921 C CA . VAL A 1 126 ? -2.495 3.042 -10.008 1.00 84.81 126 VAL A CA 1
ATOM 922 C C . VAL A 1 126 ? -3.885 3.633 -9.844 1.00 84.81 126 VAL A C 1
ATOM 924 O O . VAL A 1 126 ? -4.193 4.190 -8.790 1.00 84.81 126 VAL A O 1
ATOM 927 N N . ARG A 1 127 ? -4.733 3.527 -10.873 1.00 85.00 127 ARG A N 1
ATOM 928 C CA . ARG A 1 127 ? -6.086 4.090 -10.843 1.00 85.00 127 ARG A CA 1
ATOM 929 C C . ARG A 1 127 ? -6.927 3.451 -9.739 1.00 85.00 127 ARG A C 1
ATOM 931 O O . ARG A 1 127 ? -7.535 4.179 -8.959 1.00 85.00 127 ARG A O 1
ATOM 938 N N . VAL A 1 128 ? -6.907 2.120 -9.644 1.00 87.88 128 VAL A N 1
ATOM 939 C CA . VAL A 1 128 ? -7.650 1.354 -8.629 1.00 87.88 128 VAL A CA 1
ATOM 940 C C . VAL A 1 128 ? -7.187 1.710 -7.217 1.00 87.88 128 VAL A C 1
ATOM 942 O O . VAL A 1 128 ? -8.016 1.985 -6.349 1.00 87.88 128 VAL A O 1
ATOM 945 N N . ARG A 1 129 ? -5.872 1.754 -6.967 1.00 90.81 129 ARG A N 1
ATOM 946 C CA . ARG A 1 129 ? -5.349 2.109 -5.639 1.00 90.81 129 ARG A CA 1
ATOM 947 C C . ARG A 1 129 ? -5.643 3.569 -5.286 1.00 90.81 129 ARG A C 1
ATOM 949 O O . ARG A 1 129 ? -6.081 3.849 -4.173 1.00 90.81 129 ARG A O 1
ATOM 956 N N . ARG A 1 130 ? -5.535 4.496 -6.243 1.00 90.94 130 ARG A N 1
ATOM 957 C CA . ARG A 1 130 ? -5.876 5.914 -6.025 1.00 90.94 130 ARG A CA 1
ATOM 958 C C . ARG A 1 130 ? -7.351 6.159 -5.710 1.00 90.94 130 ARG A C 1
ATOM 960 O O . ARG A 1 130 ? -7.657 7.158 -5.059 1.00 90.94 130 ARG A O 1
ATOM 967 N N . SER A 1 131 ? -8.258 5.302 -6.174 1.00 91.38 131 SER A N 1
ATOM 968 C CA . SER A 1 131 ? -9.678 5.370 -5.806 1.00 91.38 131 SER A CA 1
ATOM 969 C C . SER A 1 131 ? -10.003 4.625 -4.509 1.00 91.38 131 SER A C 1
ATOM 971 O O . SER A 1 131 ? -11.070 4.843 -3.938 1.00 91.38 131 SER A O 1
ATOM 973 N N . ALA A 1 132 ? -9.104 3.761 -4.030 1.00 94.19 132 ALA A N 1
ATOM 974 C CA . ALA A 1 132 ? -9.307 2.993 -2.813 1.00 94.19 132 ALA A CA 1
ATOM 975 C C . ALA A 1 132 ? -9.230 3.872 -1.554 1.00 94.19 132 ALA A C 1
ATOM 977 O O . ALA A 1 132 ? -8.503 4.867 -1.484 1.00 94.19 132 ALA A O 1
ATOM 978 N N . SER A 1 133 ? -9.980 3.459 -0.535 1.00 95.88 133 SER A N 1
ATOM 979 C CA . SER A 1 133 ? -9.991 4.073 0.789 1.00 95.88 133 SER A CA 1
ATOM 980 C C . SER A 1 133 ? -9.864 2.992 1.845 1.00 95.88 133 SER A C 1
ATOM 982 O O . SER A 1 133 ? -10.651 2.045 1.837 1.00 95.88 133 SER A O 1
ATOM 984 N N . VAL A 1 134 ? -8.903 3.160 2.749 1.00 97.69 134 VAL A N 1
ATOM 985 C CA . VAL A 1 134 ? -8.655 2.247 3.866 1.00 97.69 134 VAL A CA 1
ATOM 986 C C . VAL A 1 134 ? -8.766 3.009 5.181 1.00 97.69 134 VAL A C 1
ATOM 988 O O . VAL A 1 134 ? -8.226 4.106 5.320 1.00 97.69 134 VAL A O 1
ATOM 991 N N . LEU A 1 135 ? -9.492 2.426 6.131 1.00 97.25 135 LEU A N 1
ATOM 992 C CA . LEU A 1 135 ? -9.548 2.883 7.517 1.00 97.25 135 LEU A CA 1
ATOM 993 C C . LEU A 1 135 ? -8.664 1.963 8.359 1.00 97.25 135 LEU A C 1
ATOM 995 O O . LEU A 1 135 ? -8.860 0.755 8.318 1.00 97.25 135 LEU A O 1
ATOM 999 N N . VAL A 1 136 ? -7.722 2.509 9.115 1.00 97.75 136 VAL A N 1
ATOM 1000 C CA . VAL A 1 136 ? -6.859 1.760 10.032 1.00 97.75 136 VAL A CA 1
ATOM 1001 C C . VAL A 1 136 ? -7.287 2.096 11.454 1.00 97.75 136 VAL A C 1
ATOM 1003 O O . VAL A 1 136 ? -7.200 3.248 11.861 1.00 97.75 136 VAL A O 1
ATOM 1006 N N . HIS A 1 137 ? -7.780 1.105 12.185 1.00 96.75 137 HIS A N 1
ATOM 1007 C CA . HIS A 1 137 ? -8.189 1.222 13.576 1.00 96.75 137 HIS A CA 1
ATOM 1008 C C . HIS A 1 137 ? -7.133 0.565 14.461 1.00 96.75 137 HIS A C 1
ATOM 1010 O O . HIS A 1 137 ? -6.956 -0.651 14.401 1.00 96.75 137 HIS A O 1
ATOM 1016 N N . GLY A 1 138 ? -6.435 1.355 15.267 1.00 95.38 138 GLY A N 1
ATOM 1017 C CA . GLY A 1 138 ? -5.376 0.869 16.147 1.00 95.38 138 GLY A CA 1
ATOM 1018 C C . GLY A 1 138 ? -4.585 2.021 16.752 1.00 95.38 138 GLY A C 1
ATOM 1019 O O . GLY A 1 138 ? -4.388 3.055 16.115 1.00 95.38 138 GLY A O 1
ATOM 1020 N N . SER A 1 139 ? -4.157 1.844 17.999 1.00 94.38 139 SER A N 1
ATOM 1021 C CA . SER A 1 139 ? -3.506 2.889 18.800 1.00 94.38 139 SER A CA 1
ATOM 1022 C C . SER A 1 139 ? -2.019 2.623 19.032 1.00 94.38 139 SER A C 1
ATOM 1024 O O . SER A 1 139 ? -1.419 3.264 19.886 1.00 94.38 139 SER A O 1
ATOM 1026 N N . GLY A 1 140 ? -1.420 1.667 18.326 1.00 91.38 140 GLY A N 1
ATOM 1027 C CA . GLY A 1 140 ? -0.023 1.289 18.504 1.00 91.38 140 GLY A CA 1
ATOM 1028 C C . GLY A 1 140 ? 0.839 1.602 17.287 1.00 91.38 140 GLY A C 1
ATOM 1029 O O . GLY A 1 140 ? 0.436 2.254 16.320 1.00 91.38 140 GLY A O 1
ATOM 1030 N N . ARG A 1 141 ? 2.080 1.119 17.344 1.00 92.94 141 ARG A N 1
ATOM 1031 C CA . ARG A 1 141 ? 3.070 1.318 16.281 1.00 92.94 141 ARG A CA 1
ATOM 1032 C C . ARG A 1 141 ? 2.712 0.601 14.978 1.00 92.94 141 ARG A C 1
ATOM 1034 O O . ARG A 1 141 ? 3.151 1.030 13.914 1.00 92.94 141 ARG A O 1
ATOM 1041 N N . VAL A 1 142 ? 1.924 -0.477 15.032 1.00 94.06 142 VAL A N 1
ATOM 1042 C CA . VAL A 1 142 ? 1.558 -1.223 13.821 1.00 94.06 142 VAL A CA 1
ATOM 1043 C C . VAL A 1 142 ? 0.561 -0.414 12.993 1.00 94.06 142 VAL A C 1
ATOM 1045 O O . VAL A 1 142 ? 0.712 -0.357 11.773 1.00 94.06 142 VAL A O 1
ATOM 1048 N N . ALA A 1 143 ? -0.394 0.284 13.624 1.00 96.12 143 ALA A N 1
ATOM 1049 C CA . ALA A 1 143 ? -1.338 1.148 12.913 1.00 96.12 143 ALA A CA 1
ATOM 1050 C C . ALA A 1 143 ? -0.649 2.200 12.038 1.00 96.12 143 ALA A C 1
ATOM 1052 O O . ALA A 1 143 ? -0.933 2.281 10.840 1.00 96.12 143 ALA A O 1
ATOM 1053 N N . VAL A 1 144 ? 0.269 2.994 12.602 1.00 97.12 144 VAL A N 1
ATOM 1054 C CA . VAL A 1 144 ? 0.943 4.056 11.837 1.00 97.12 144 VAL A CA 1
ATOM 1055 C C . VAL A 1 144 ? 1.858 3.480 10.750 1.00 97.12 144 VAL A C 1
ATOM 1057 O O . VAL A 1 144 ? 1.859 3.996 9.631 1.00 97.12 144 VAL A O 1
ATOM 1060 N N . ALA A 1 145 ? 2.547 2.366 11.028 1.00 95.81 145 ALA A N 1
ATOM 1061 C CA . ALA A 1 145 ? 3.388 1.673 10.052 1.00 95.81 145 ALA A CA 1
ATOM 1062 C C . ALA A 1 145 ? 2.578 1.202 8.840 1.00 95.81 145 ALA A C 1
ATOM 1064 O O . ALA A 1 145 ? 2.928 1.485 7.692 1.00 95.81 145 ALA A O 1
ATOM 1065 N N . LEU A 1 146 ? 1.461 0.515 9.100 1.00 96.50 146 LEU A N 1
ATOM 1066 C CA . LEU A 1 146 ? 0.562 0.019 8.063 1.00 96.50 146 LEU A CA 1
ATOM 1067 C C . LEU A 1 146 ? -0.062 1.168 7.279 1.00 96.50 146 LEU A C 1
ATOM 1069 O O . LEU A 1 146 ? -0.136 1.096 6.055 1.00 96.50 146 LEU A O 1
ATOM 1073 N N . ALA A 1 147 ? -0.480 2.238 7.954 1.00 97.44 147 ALA A N 1
ATOM 1074 C CA . ALA A 1 147 ? -1.060 3.397 7.293 1.00 97.44 147 ALA A CA 1
ATOM 1075 C C . ALA A 1 147 ? -0.073 4.036 6.301 1.00 97.44 147 ALA A C 1
ATOM 1077 O O . ALA A 1 147 ? -0.428 4.273 5.142 1.00 97.44 147 ALA A O 1
ATOM 1078 N N . VAL A 1 148 ? 1.175 4.258 6.727 1.00 96.12 148 VAL A N 1
ATOM 1079 C CA . VAL A 1 148 ? 2.241 4.801 5.871 1.00 96.12 148 VAL A CA 1
ATOM 1080 C C . VAL A 1 148 ? 2.547 3.857 4.708 1.00 96.12 148 VAL A C 1
ATOM 1082 O O . VAL A 1 148 ? 2.614 4.313 3.566 1.00 96.12 148 VAL A O 1
ATOM 1085 N N . ALA A 1 149 ? 2.658 2.549 4.958 1.00 93.81 149 ALA A N 1
ATOM 1086 C CA . ALA A 1 149 ? 2.910 1.558 3.913 1.00 93.81 149 ALA A CA 1
ATOM 1087 C C . ALA A 1 149 ? 1.776 1.498 2.873 1.00 93.81 149 ALA A C 1
ATOM 1089 O O . ALA A 1 149 ? 2.036 1.476 1.672 1.00 93.81 149 ALA A O 1
ATOM 1090 N N . LEU A 1 150 ? 0.511 1.540 3.306 1.00 94.94 150 LEU A N 1
ATOM 1091 C CA . LEU A 1 150 ? -0.652 1.571 2.412 1.00 94.94 150 LEU A CA 1
ATOM 1092 C C . LEU A 1 150 ? -0.668 2.833 1.541 1.00 94.94 150 LEU A C 1
ATOM 1094 O O . LEU A 1 150 ? -0.937 2.757 0.339 1.00 94.94 150 LEU A O 1
ATOM 1098 N N . ALA A 1 151 ? -0.360 3.991 2.130 1.00 94.25 151 ALA A N 1
ATOM 1099 C CA . ALA A 1 151 ? -0.254 5.244 1.391 1.00 94.25 151 ALA A CA 1
ATOM 1100 C C . ALA A 1 151 ? 0.888 5.191 0.364 1.00 94.25 151 ALA A C 1
ATOM 1102 O O . ALA A 1 151 ? 0.677 5.542 -0.800 1.00 94.25 151 ALA A O 1
ATOM 1103 N N . ALA A 1 152 ? 2.068 4.704 0.765 1.00 90.50 152 ALA A N 1
ATOM 1104 C CA . ALA A 1 152 ? 3.232 4.536 -0.108 1.00 90.50 152 ALA A CA 1
ATOM 1105 C C . ALA A 1 152 ? 2.955 3.552 -1.257 1.00 90.50 152 ALA A C 1
ATOM 1107 O O . ALA A 1 152 ? 3.353 3.800 -2.394 1.00 90.50 152 ALA A O 1
ATOM 1108 N N . ALA A 1 153 ? 2.159 2.510 -0.998 1.00 88.81 153 ALA A N 1
ATOM 1109 C CA . ALA A 1 153 ? 1.669 1.576 -2.008 1.00 88.81 153 ALA A CA 1
ATOM 1110 C C . ALA A 1 153 ? 0.635 2.198 -2.973 1.00 88.81 153 ALA A C 1
ATOM 1112 O O . ALA A 1 153 ? 0.187 1.535 -3.911 1.00 88.81 153 ALA A O 1
ATOM 1113 N N . GLY A 1 154 ? 0.255 3.467 -2.793 1.00 90.38 154 GLY A N 1
ATOM 1114 C CA . GLY A 1 154 ? -0.583 4.230 -3.718 1.00 90.38 154 GLY A CA 1
ATOM 1115 C C . GLY A 1 154 ? -2.071 4.258 -3.369 1.00 90.38 154 GLY A C 1
ATOM 1116 O O . GLY A 1 154 ? -2.868 4.694 -4.206 1.00 90.38 154 GLY A O 1
ATOM 1117 N N . VAL A 1 155 ? -2.466 3.808 -2.169 1.00 94.44 155 VAL A N 1
ATOM 1118 C CA . VAL A 1 155 ? -3.848 3.953 -1.684 1.00 94.44 155 VAL A CA 1
ATOM 1119 C C . VAL A 1 155 ? -4.183 5.439 -1.555 1.00 94.44 155 VAL A C 1
ATOM 1121 O O . VAL A 1 155 ? -3.505 6.189 -0.858 1.00 94.44 155 VAL A O 1
ATOM 1124 N N . GLY A 1 156 ? -5.240 5.884 -2.235 1.00 93.12 156 GLY A N 1
ATOM 1125 C CA . GLY A 1 156 ? -5.547 7.312 -2.353 1.00 93.12 156 GLY A CA 1
ATOM 1126 C C . GLY A 1 156 ? -6.113 7.961 -1.090 1.00 93.12 156 GLY A C 1
ATOM 1127 O O . GLY A 1 156 ? -6.016 9.184 -0.940 1.00 93.12 156 GLY A O 1
ATOM 1128 N N . ARG A 1 157 ? -6.715 7.173 -0.193 1.00 96.75 157 ARG A N 1
ATOM 1129 C CA . ARG A 1 157 ? -7.207 7.640 1.107 1.00 96.75 157 ARG A CA 1
ATOM 1130 C C . ARG A 1 157 ? -6.877 6.641 2.211 1.00 96.75 157 ARG A C 1
ATOM 1132 O O . ARG A 1 157 ? -7.339 5.503 2.160 1.00 96.75 157 ARG A O 1
ATOM 1139 N N . VAL A 1 158 ? -6.148 7.092 3.224 1.00 98.00 158 VAL A N 1
ATOM 1140 C CA . VAL A 1 158 ? -5.802 6.305 4.411 1.00 98.00 158 VAL A CA 1
ATOM 1141 C C . VAL A 1 158 ? -6.159 7.124 5.640 1.00 98.00 158 VAL A C 1
ATOM 1143 O O . VAL A 1 158 ? -5.606 8.199 5.844 1.00 98.00 158 VAL A O 1
ATOM 1146 N N . VAL A 1 159 ? -7.100 6.628 6.436 1.00 97.38 159 VAL A N 1
ATOM 1147 C CA . VAL A 1 159 ? -7.576 7.297 7.653 1.00 97.38 159 VAL A CA 1
ATOM 1148 C C . VAL A 1 159 ? -7.161 6.452 8.843 1.00 97.38 159 VAL A C 1
ATOM 1150 O O . VAL A 1 159 ? -7.429 5.254 8.843 1.00 97.38 159 VAL A O 1
ATOM 1153 N N . VAL A 1 160 ? -6.525 7.058 9.842 1.00 97.62 160 VAL A N 1
ATOM 1154 C CA . VAL A 1 160 ? -6.144 6.376 11.084 1.00 97.62 160 VAL A CA 1
ATOM 1155 C C . VAL A 1 160 ? -7.100 6.801 12.187 1.00 97.62 160 VAL A C 1
ATOM 1157 O O . VAL A 1 160 ? -7.293 7.994 12.407 1.00 97.62 160 VAL A O 1
ATOM 1160 N N . VAL A 1 161 ? -7.699 5.823 12.859 1.00 95.88 161 VAL A N 1
ATOM 1161 C CA . VAL A 1 161 ? -8.484 6.001 14.081 1.00 95.88 161 VAL A CA 1
ATOM 1162 C C . VAL A 1 161 ? -7.668 5.406 15.214 1.00 95.88 161 VAL A C 1
ATOM 1164 O O . VAL A 1 161 ? -7.480 4.191 15.286 1.00 95.88 161 VAL A O 1
ATOM 1167 N N . ALA A 1 162 ? -7.143 6.295 16.049 1.00 95.25 162 ALA A N 1
ATOM 1168 C CA . ALA A 1 162 ? -6.276 5.967 17.165 1.00 95.25 162 ALA A CA 1
ATOM 1169 C C . ALA A 1 162 ? -6.645 6.816 18.381 1.00 95.25 162 ALA A C 1
ATOM 1171 O O . ALA A 1 162 ? -6.976 8.001 18.257 1.00 95.25 162 ALA A O 1
ATOM 1172 N N . GLU A 1 163 ? -6.514 6.219 19.555 1.00 95.19 163 GLU A N 1
ATOM 1173 C CA . GLU A 1 163 ? -6.776 6.860 20.838 1.00 95.19 163 GLU A CA 1
ATOM 1174 C C . GLU A 1 163 ? -5.479 7.198 21.579 1.00 95.19 163 GLU A C 1
ATOM 1176 O O . GLU A 1 163 ? -4.412 6.611 21.355 1.00 95.19 163 GLU A O 1
ATOM 1181 N N . GLY A 1 164 ? -5.586 8.149 22.505 1.00 96.44 164 GLY A N 1
ATOM 1182 C CA . GLY A 1 164 ? -4.484 8.574 23.358 1.00 96.44 164 GLY A CA 1
ATOM 1183 C C . GLY A 1 164 ? -3.407 9.381 22.633 1.00 96.44 164 GLY A C 1
ATOM 1184 O O . GLY A 1 164 ? -3.613 9.960 21.559 1.00 96.44 164 GLY A O 1
ATOM 1185 N N . THR A 1 165 ? -2.237 9.439 23.263 1.00 98.06 165 THR A N 1
ATOM 1186 C CA . THR A 1 165 ? -1.089 10.226 22.808 1.00 98.06 165 THR A CA 1
ATOM 1187 C C . THR A 1 165 ? 0.084 9.338 22.421 1.00 98.06 165 THR A C 1
ATOM 1189 O O . THR A 1 165 ? 0.246 8.233 22.944 1.00 98.06 165 THR A O 1
ATOM 1192 N N . VAL A 1 166 ? 0.902 9.824 21.488 1.00 97.81 166 VAL A N 1
ATOM 1193 C CA . VAL A 1 166 ? 2.114 9.142 21.023 1.00 97.81 166 VAL A CA 1
ATOM 1194 C C . VAL A 1 166 ? 3.072 8.963 22.195 1.00 97.81 166 VAL A C 1
ATOM 1196 O O . VAL A 1 166 ? 3.461 9.937 22.843 1.00 97.81 166 VAL A O 1
ATOM 1199 N N . GLN A 1 167 ? 3.470 7.720 22.440 1.00 95.81 167 GLN A N 1
ATOM 1200 C CA . GLN A 1 167 ? 4.472 7.367 23.440 1.00 95.81 167 GLN A CA 1
ATOM 1201 C C . GLN A 1 167 ? 5.852 7.238 22.793 1.00 95.81 167 GLN A C 1
ATOM 1203 O O . GLN A 1 167 ? 5.972 7.015 21.588 1.00 95.81 167 GLN A O 1
ATOM 1208 N N . ALA A 1 168 ? 6.914 7.312 23.597 1.00 94.81 168 ALA A N 1
ATOM 1209 C CA . ALA A 1 168 ? 8.277 7.094 23.107 1.00 94.81 168 ALA A CA 1
ATOM 1210 C C . ALA A 1 168 ? 8.448 5.717 22.428 1.00 94.81 168 ALA A C 1
ATOM 1212 O O . ALA A 1 168 ? 9.186 5.598 21.453 1.00 94.81 168 ALA A O 1
ATOM 1213 N N . SER A 1 169 ? 7.710 4.698 22.886 1.00 91.06 169 SER A N 1
ATOM 1214 C CA . SER A 1 169 ? 7.678 3.351 22.298 1.00 91.06 169 SER A CA 1
ATOM 1215 C C . SER A 1 169 ? 7.050 3.280 20.902 1.00 91.06 169 SER A C 1
ATOM 1217 O O . SER A 1 169 ? 7.256 2.297 20.191 1.00 91.06 169 SER A O 1
ATOM 1219 N N . ASP A 1 170 ? 6.278 4.294 20.505 1.00 93.31 170 ASP A N 1
ATOM 1220 C CA . ASP A 1 170 ? 5.555 4.308 19.230 1.00 93.31 170 ASP A CA 1
ATOM 1221 C C . ASP A 1 170 ? 6.430 4.858 18.077 1.00 93.31 170 ASP A C 1
ATOM 1223 O O . ASP A 1 170 ? 6.114 4.691 16.894 1.00 93.31 170 ASP A O 1
ATOM 1227 N N . VAL A 1 171 ? 7.551 5.510 18.405 1.00 94.12 171 VAL A N 1
ATOM 1228 C CA . VAL A 1 171 ? 8.441 6.210 17.464 1.00 94.12 171 VAL A CA 1
ATOM 1229 C C . VAL A 1 171 ? 9.195 5.240 16.538 1.00 94.12 171 VAL A C 1
ATOM 1231 O O . VAL A 1 171 ? 9.506 4.104 16.894 1.00 94.12 171 VAL A O 1
ATOM 1234 N N . GLY A 1 172 ? 9.507 5.694 15.317 1.00 86.50 172 GLY A N 1
ATOM 1235 C CA . GLY A 1 172 ? 10.369 4.975 14.361 1.00 86.50 172 GLY A CA 1
ATOM 1236 C C . GLY A 1 172 ? 9.626 4.155 13.304 1.00 86.50 172 GLY A C 1
ATOM 1237 O O . GLY A 1 172 ? 10.250 3.568 12.429 1.00 86.50 172 GLY A O 1
ATOM 1238 N N . THR A 1 173 ? 8.293 4.138 13.346 1.00 85.56 173 THR A N 1
ATOM 1239 C CA . THR A 1 173 ? 7.436 3.445 12.360 1.00 85.56 173 THR A CA 1
ATOM 1240 C C . THR A 1 173 ? 6.502 4.392 11.598 1.00 85.56 173 THR A C 1
ATOM 1242 O O . THR A 1 173 ? 5.583 3.970 10.907 1.00 85.56 173 THR A O 1
ATOM 1245 N N . GLY A 1 174 ? 6.750 5.696 11.722 1.00 92.62 174 GLY A N 1
ATOM 1246 C CA . GLY A 1 174 ? 5.968 6.775 11.115 1.00 92.62 174 GLY A CA 1
ATOM 1247 C C . GLY A 1 174 ? 5.898 7.991 12.037 1.00 92.62 174 GLY A C 1
ATOM 1248 O O . GLY A 1 174 ? 6.105 9.124 11.592 1.00 92.62 174 GLY A O 1
ATOM 1249 N N . TYR A 1 175 ? 5.703 7.747 13.337 1.00 96.44 175 TYR A N 1
ATOM 1250 C CA . TYR A 1 175 ? 5.874 8.762 14.375 1.00 96.44 175 TYR A CA 1
ATOM 1251 C C . TYR A 1 175 ? 7.346 9.134 14.558 1.00 96.44 175 TYR A C 1
ATOM 1253 O O . TYR A 1 175 ? 8.234 8.276 14.495 1.00 96.44 175 TYR A O 1
ATOM 1261 N N . LEU A 1 176 ? 7.582 10.420 14.805 1.00 96.31 176 LEU A N 1
ATOM 1262 C CA . LEU A 1 176 ? 8.893 11.000 15.084 1.00 96.31 176 LEU A CA 1
ATOM 1263 C C . LEU A 1 176 ? 9.072 11.250 16.589 1.00 96.31 176 LEU A C 1
ATOM 1265 O O . LEU A 1 176 ? 8.078 11.371 17.303 1.00 96.31 176 LEU A O 1
ATOM 1269 N N . PRO A 1 177 ? 10.313 11.419 17.086 1.00 96.31 177 PRO A N 1
ATOM 1270 C CA . PRO A 1 177 ? 10.547 11.829 18.473 1.00 96.31 177 PRO A CA 1
ATOM 1271 C C . PRO A 1 177 ? 9.806 13.120 18.852 1.00 96.31 177 PRO A C 1
ATOM 1273 O O . PRO A 1 177 ? 9.305 13.248 19.962 1.00 96.31 177 PRO A O 1
ATOM 1276 N N . SER A 1 178 ? 9.667 14.051 17.902 1.00 96.88 178 SER A N 1
ATOM 1277 C CA . SER A 1 178 ? 8.913 15.298 18.073 1.00 9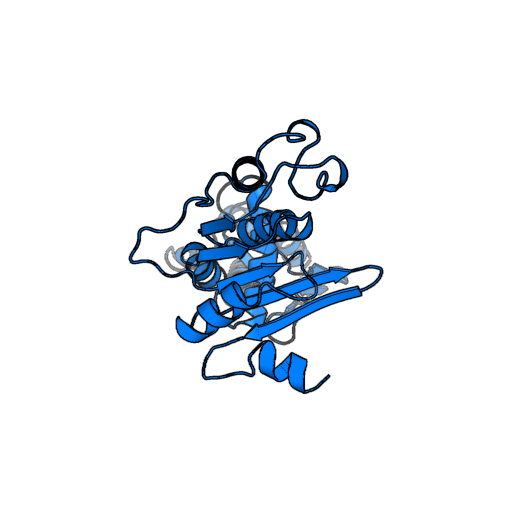6.88 178 SER A CA 1
ATOM 1278 C C . SER A 1 178 ? 7.396 15.105 18.169 1.00 96.88 178 SER A C 1
ATOM 1280 O O . SER A 1 178 ? 6.686 16.056 18.482 1.00 96.88 178 SER A O 1
ATOM 1282 N N . ASP A 1 179 ? 6.883 13.914 17.846 1.00 97.44 179 ASP A N 1
ATOM 1283 C CA . ASP A 1 179 ? 5.456 13.615 17.927 1.00 97.44 179 ASP A CA 1
ATOM 1284 C C . ASP A 1 179 ? 5.032 13.141 19.329 1.00 97.44 179 ASP A C 1
ATOM 1286 O O . ASP A 1 179 ? 3.836 13.109 19.614 1.00 97.44 179 ASP A O 1
ATOM 1290 N N . VAL A 1 180 ? 5.981 12.802 20.213 1.00 97.81 180 VAL A N 1
ATOM 1291 C CA . VAL A 1 180 ? 5.701 12.307 21.571 1.00 97.81 180 VAL A CA 1
ATOM 1292 C C . VAL A 1 180 ? 4.845 13.307 22.355 1.00 97.81 180 VAL A C 1
ATOM 1294 O O . VAL A 1 180 ? 5.107 14.507 22.368 1.00 97.81 180 VAL A O 1
ATOM 1297 N N . GLY A 1 181 ? 3.792 12.801 23.000 1.00 97.50 181 GLY A N 1
ATOM 1298 C CA . GLY A 1 181 ? 2.813 13.598 23.743 1.00 97.50 181 GLY A CA 1
ATOM 1299 C C . GLY A 1 181 ? 1.689 14.200 22.891 1.00 97.50 181 GLY A C 1
ATOM 1300 O O . GLY A 1 181 ? 0.672 14.614 23.446 1.00 97.50 181 GLY A O 1
ATOM 1301 N N . ARG A 1 182 ? 1.801 14.203 21.556 1.00 97.94 182 ARG A N 1
ATOM 1302 C CA . ARG A 1 182 ? 0.713 14.639 20.660 1.00 97.94 182 ARG A CA 1
ATOM 1303 C C . ARG A 1 182 ? -0.363 13.562 20.539 1.00 97.94 182 ARG A C 1
ATOM 1305 O O . ARG A 1 182 ? -0.091 12.378 20.730 1.00 97.94 182 ARG A O 1
ATOM 1312 N N . GLY A 1 183 ? -1.580 13.951 20.154 1.00 98.12 183 GLY A N 1
ATOM 1313 C CA . GLY A 1 183 ? -2.651 13.001 19.837 1.00 98.12 183 GLY A CA 1
ATOM 1314 C C . GLY A 1 183 ? -2.263 12.072 18.682 1.00 98.12 183 GLY A C 1
ATOM 1315 O O . GLY A 1 183 ? -1.793 12.536 17.638 1.00 98.12 183 GLY A O 1
ATOM 1316 N N . ARG A 1 184 ? -2.468 10.757 18.847 1.00 97.38 184 ARG A N 1
ATOM 1317 C CA . ARG A 1 184 ? -2.022 9.746 17.867 1.00 97.38 184 ARG A CA 1
ATOM 1318 C C . ARG A 1 184 ? -2.629 9.928 16.481 1.00 97.38 184 ARG A C 1
ATOM 1320 O O . ARG A 1 184 ? -1.925 9.748 15.488 1.00 97.38 184 ARG A O 1
ATOM 1327 N N . THR A 1 185 ? -3.903 10.313 16.413 1.00 96.25 185 THR A N 1
ATOM 1328 C CA . THR A 1 185 ? -4.607 10.568 15.147 1.00 96.25 185 THR A CA 1
ATOM 1329 C C . THR A 1 185 ? -3.972 11.733 14.377 1.00 96.25 185 THR A C 1
ATOM 1331 O O . THR A 1 185 ? -3.686 11.606 13.186 1.00 96.25 185 THR A O 1
ATOM 1334 N N . ASP A 1 186 ? -3.661 12.843 15.050 1.00 96.56 186 ASP A N 1
ATOM 1335 C CA . ASP A 1 186 ? -3.051 14.012 14.404 1.00 96.56 186 ASP A CA 1
ATOM 1336 C C . ASP A 1 186 ? -1.601 13.751 13.995 1.00 96.56 186 ASP A C 1
ATOM 1338 O O . ASP A 1 186 ? -1.200 14.076 12.876 1.00 96.56 186 ASP A O 1
ATOM 1342 N N . ALA A 1 187 ? -0.828 13.094 14.860 1.00 97.38 187 ALA A N 1
ATOM 1343 C CA . ALA A 1 187 ? 0.535 12.694 14.535 1.00 97.38 187 ALA A CA 1
ATOM 1344 C C . ALA A 1 187 ? 0.576 11.695 13.361 1.00 97.38 187 ALA A C 1
ATOM 1346 O O . ALA A 1 187 ? 1.472 11.766 12.519 1.00 97.38 187 ALA A O 1
ATOM 1347 N N . ALA A 1 188 ? -0.410 10.795 13.249 1.00 97.62 188 ALA A N 1
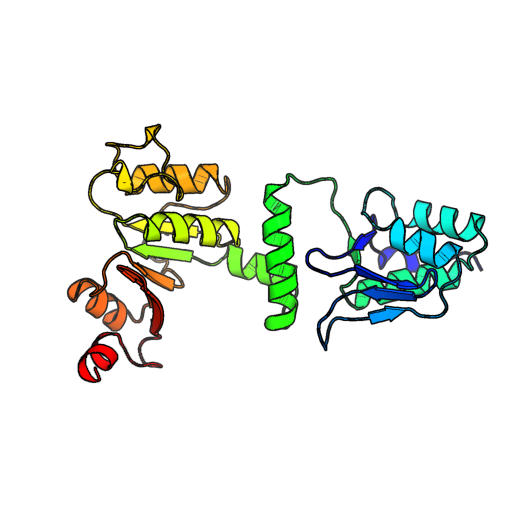ATOM 1348 C CA . ALA A 1 188 ? -0.480 9.825 12.156 1.00 97.62 188 ALA A CA 1
ATOM 1349 C C . ALA A 1 188 ? -0.843 10.518 10.839 1.00 97.62 188 ALA A C 1
ATOM 1351 O O . ALA A 1 188 ? -0.282 10.201 9.790 1.00 97.62 188 ALA A O 1
ATOM 1352 N N . ARG A 1 189 ? -1.729 11.520 10.902 1.00 96.94 189 ARG A N 1
ATOM 1353 C CA . ARG A 1 189 ? -2.044 12.399 9.773 1.00 96.94 189 ARG A CA 1
ATOM 1354 C C . ARG A 1 189 ? -0.793 13.110 9.254 1.00 96.94 189 ARG A C 1
ATOM 1356 O O . ARG A 1 189 ? -0.567 13.156 8.045 1.00 96.94 189 ARG A O 1
ATOM 1363 N N . ASP A 1 190 ? 0.033 13.636 10.153 1.00 96.50 190 ASP A N 1
ATOM 1364 C CA . ASP A 1 190 ? 1.297 14.273 9.779 1.00 96.50 190 ASP A CA 1
ATOM 1365 C C . ASP A 1 190 ? 2.295 13.270 9.200 1.00 96.50 190 ASP A C 1
ATOM 1367 O O . ASP A 1 190 ? 2.908 13.558 8.174 1.00 96.50 190 ASP A O 1
ATOM 1371 N N . ALA A 1 191 ? 2.412 12.075 9.784 1.00 96.56 191 ALA A N 1
ATOM 1372 C CA . ALA A 1 191 ? 3.248 11.003 9.246 1.00 96.56 191 ALA A CA 1
ATOM 1373 C C . ALA A 1 191 ? 2.850 10.626 7.809 1.00 96.56 191 ALA A C 1
ATOM 1375 O O . ALA A 1 191 ? 3.708 10.552 6.929 1.00 96.56 191 ALA A O 1
ATOM 1376 N N . LEU A 1 192 ? 1.549 10.473 7.549 1.00 96.25 192 LEU A N 1
ATOM 1377 C CA . LEU A 1 192 ? 1.002 10.196 6.220 1.00 96.25 192 LEU A CA 1
ATOM 1378 C C . LEU A 1 192 ? 1.308 11.316 5.222 1.00 96.25 192 LEU A C 1
ATOM 1380 O O . LEU A 1 192 ? 1.761 11.035 4.114 1.00 96.25 192 LEU A O 1
ATOM 1384 N N . ARG A 1 193 ? 1.117 12.582 5.614 1.00 94.31 193 ARG A N 1
ATOM 1385 C CA . ARG A 1 193 ? 1.414 13.742 4.754 1.00 94.31 193 ARG A CA 1
ATOM 1386 C C . ARG A 1 193 ? 2.904 13.902 4.466 1.00 94.31 193 ARG A C 1
ATOM 1388 O O . ARG A 1 193 ? 3.257 14.286 3.355 1.00 94.31 193 ARG A O 1
ATOM 1395 N N . ARG A 1 194 ? 3.770 13.592 5.438 1.00 93.19 194 ARG A N 1
ATOM 1396 C CA . ARG A 1 194 ? 5.229 13.566 5.247 1.00 93.19 194 ARG A CA 1
ATOM 1397 C C . ARG A 1 194 ? 5.645 12.469 4.269 1.00 93.19 194 ARG A C 1
ATOM 1399 O O . ARG A 1 194 ? 6.477 12.726 3.409 1.00 93.19 194 ARG A O 1
ATOM 1406 N N . ALA A 1 195 ? 5.074 11.270 4.399 1.00 90.44 195 ALA A N 1
ATOM 1407 C CA . ALA A 1 195 ? 5.418 10.131 3.551 1.00 90.44 195 ALA A CA 1
ATOM 1408 C C . ALA A 1 195 ? 4.863 10.266 2.126 1.00 90.44 195 ALA A C 1
ATOM 1410 O O . ALA A 1 195 ? 5.544 9.934 1.160 1.00 90.44 195 ALA A O 1
ATOM 1411 N N . VAL A 1 196 ? 3.620 10.741 1.991 1.00 91.31 196 VAL A N 1
ATOM 1412 C CA . VAL A 1 196 ? 2.918 10.865 0.710 1.00 91.31 196 VAL A CA 1
ATOM 1413 C C . VAL A 1 196 ? 2.089 12.156 0.705 1.00 91.31 196 VAL A C 1
ATOM 1415 O O . VAL A 1 196 ? 0.916 12.135 1.080 1.00 91.31 196 VAL A O 1
ATOM 1418 N N . PRO A 1 197 ? 2.629 13.289 0.215 1.00 87.81 197 PRO A N 1
ATOM 1419 C CA . PRO A 1 197 ? 1.951 14.593 0.268 1.00 87.81 197 PRO A CA 1
ATOM 1420 C C . PRO A 1 197 ? 0.552 14.647 -0.375 1.00 87.81 197 PRO A C 1
ATOM 1422 O O . PRO A 1 197 ? -0.242 15.527 -0.060 1.00 87.81 197 PRO A O 1
ATOM 1425 N N . GLY A 1 198 ? 0.237 13.715 -1.283 1.00 87.44 198 GLY A N 1
ATOM 1426 C CA . GLY A 1 198 ? -1.055 13.631 -1.972 1.00 87.44 198 GLY A CA 1
ATOM 1427 C C . GLY A 1 198 ? -2.082 12.671 -1.358 1.00 87.44 198 GLY A C 1
ATOM 1428 O O . GLY A 1 198 ? -3.169 12.536 -1.927 1.00 87.44 198 GLY A O 1
ATOM 1429 N N . VAL A 1 199 ? -1.765 11.967 -0.263 1.00 94.06 199 VAL A N 1
ATOM 1430 C CA . VAL A 1 199 ? -2.714 11.033 0.366 1.00 94.06 199 VAL A CA 1
ATOM 1431 C C . VAL A 1 199 ? -3.813 11.797 1.097 1.00 94.06 199 VAL A C 1
ATOM 1433 O O . VAL A 1 199 ? -3.567 12.781 1.792 1.00 94.06 199 VAL A O 1
ATOM 1436 N N . ARG A 1 200 ? -5.060 11.342 0.954 1.00 95.69 200 ARG A N 1
ATOM 1437 C CA . ARG A 1 200 ? -6.181 11.898 1.717 1.00 95.69 200 ARG A CA 1
ATOM 1438 C C . ARG A 1 200 ? -6.252 11.221 3.077 1.00 95.69 200 ARG A C 1
ATOM 1440 O O . ARG A 1 200 ? -6.375 10.002 3.146 1.00 95.69 200 ARG A O 1
ATOM 1447 N N . THR A 1 201 ? -6.219 12.016 4.136 1.00 96.19 201 THR A N 1
ATOM 1448 C CA . THR A 1 201 ? -6.195 11.522 5.519 1.00 96.19 201 THR A CA 1
ATOM 1449 C C . THR A 1 201 ? -7.502 11.709 6.272 1.00 96.19 201 THR A C 1
ATOM 1451 O O . THR A 1 201 ? -7.706 11.098 7.314 1.00 96.19 201 THR A O 1
ATOM 1454 N N . GLU A 1 202 ? -8.399 12.545 5.753 1.00 91.44 202 GLU A N 1
ATOM 1455 C CA . GLU A 1 202 ? -9.704 12.752 6.373 1.00 91.44 202 GLU A CA 1
ATOM 1456 C C . GLU A 1 202 ? -10.662 11.601 6.055 1.00 91.44 202 GLU A C 1
ATOM 1458 O O . GLU A 1 202 ? -10.552 10.986 4.982 1.00 91.44 202 GLU A O 1
ATOM 1463 N N . PRO A 1 203 ? -11.655 11.339 6.922 1.00 83.50 203 PRO A N 1
ATOM 1464 C CA . PRO A 1 203 ? -12.795 10.507 6.575 1.00 83.50 203 PRO A CA 1
ATOM 1465 C C . PRO A 1 203 ? -13.415 10.963 5.253 1.00 83.50 203 PRO A C 1
ATOM 1467 O O . PRO A 1 203 ? -13.470 12.153 4.925 1.00 83.50 203 PRO A O 1
ATOM 1470 N N . ALA A 1 204 ? -13.858 10.007 4.447 1.00 78.75 204 ALA A N 1
ATOM 1471 C CA . ALA A 1 204 ? -14.709 10.352 3.324 1.00 78.75 204 ALA A CA 1
ATOM 1472 C C . ALA A 1 204 ? -16.078 10.810 3.869 1.00 78.75 204 ALA A C 1
ATOM 1474 O O . ALA A 1 204 ? -16.480 10.384 4.950 1.00 78.75 204 A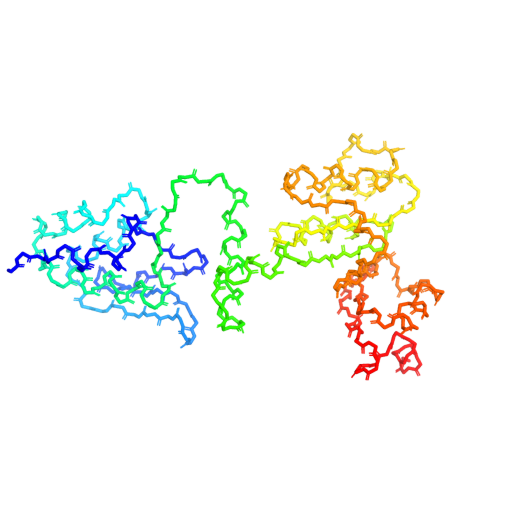LA A O 1
ATOM 1475 N N . GLY A 1 205 ? -16.768 11.716 3.164 1.00 75.75 205 GLY A N 1
ATOM 1476 C CA . GLY A 1 205 ? -18.060 12.240 3.630 1.00 75.75 205 GLY A CA 1
ATOM 1477 C C . GLY A 1 205 ? -19.063 11.117 3.925 1.00 75.75 205 GLY A C 1
ATOM 1478 O O . GLY A 1 205 ? -18.910 10.021 3.398 1.00 75.75 205 GLY A O 1
ATOM 1479 N N . ALA A 1 206 ? -20.106 11.397 4.714 1.00 68.25 206 ALA A N 1
ATOM 1480 C CA . ALA A 1 206 ? -21.003 10.407 5.339 1.00 68.25 206 ALA A CA 1
ATOM 1481 C C . ALA A 1 206 ? -21.572 9.287 4.433 1.00 68.25 206 ALA A C 1
ATOM 1483 O O . ALA A 1 206 ? -22.010 8.256 4.931 1.00 68.25 206 ALA A O 1
ATOM 1484 N N . ARG A 1 207 ? -21.570 9.467 3.106 1.00 68.06 207 ARG A N 1
ATOM 1485 C CA . ARG A 1 207 ? -22.035 8.480 2.115 1.00 68.06 207 ARG A CA 1
ATOM 1486 C C . ARG A 1 207 ? -20.947 7.553 1.564 1.00 68.06 207 ARG A C 1
ATOM 1488 O O . ARG A 1 207 ? -21.260 6.660 0.785 1.00 68.06 207 ARG A O 1
ATOM 1495 N N . SER A 1 208 ? -19.679 7.774 1.892 1.00 79.44 208 SER A N 1
ATOM 1496 C CA . SER A 1 208 ? -18.570 6.983 1.367 1.00 79.44 208 SER A CA 1
ATOM 1497 C C . SER A 1 208 ? -18.121 5.958 2.395 1.00 79.44 208 SER A C 1
ATOM 1499 O O . SER A 1 208 ? -17.693 6.292 3.497 1.00 79.44 208 SER A O 1
ATOM 1501 N N . THR A 1 209 ? -18.194 4.693 2.002 1.00 86.56 209 THR A N 1
ATOM 1502 C CA . THR A 1 209 ? -17.674 3.580 2.785 1.00 86.56 209 THR A CA 1
ATOM 1503 C C . THR A 1 209 ? -16.224 3.305 2.383 1.00 86.56 209 THR A C 1
ATOM 1505 O O . THR A 1 209 ? -15.877 3.389 1.199 1.00 86.56 209 THR A O 1
ATOM 1508 N N . PRO A 1 210 ? -15.333 2.997 3.339 1.00 92.75 210 PRO A N 1
ATOM 1509 C CA . PRO A 1 210 ? -14.005 2.532 2.986 1.00 92.75 210 PRO A CA 1
ATOM 1510 C C . PRO A 1 210 ? -14.094 1.137 2.369 1.00 92.75 210 PRO A C 1
ATOM 1512 O O . PRO A 1 210 ? -14.956 0.332 2.722 1.00 92.75 210 PRO A O 1
ATOM 1515 N N . HIS A 1 211 ? -13.161 0.859 1.467 1.00 95.12 211 HIS A N 1
ATOM 1516 C CA . HIS A 1 211 ? -13.053 -0.419 0.770 1.00 95.12 211 HIS A CA 1
ATOM 1517 C C . HIS A 1 211 ? -12.538 -1.526 1.699 1.00 95.12 211 HIS A C 1
ATOM 1519 O O . HIS A 1 211 ? -12.831 -2.697 1.479 1.00 95.12 211 HIS A O 1
ATOM 1525 N N . LEU A 1 212 ? -11.770 -1.152 2.727 1.00 96.88 212 LEU A N 1
ATOM 1526 C CA . LEU A 1 212 ? -11.222 -2.056 3.730 1.00 96.88 212 LEU A CA 1
ATOM 1527 C C . LEU A 1 212 ? -11.072 -1.330 5.070 1.00 96.88 212 LEU A C 1
ATOM 1529 O O . LEU A 1 212 ? -10.689 -0.156 5.110 1.00 96.88 212 LEU A O 1
ATOM 1533 N N . VAL A 1 213 ? -11.335 -2.045 6.160 1.00 97.00 213 VAL A N 1
ATOM 1534 C CA . VAL A 1 213 ? -10.947 -1.645 7.516 1.00 97.00 213 VAL A CA 1
ATOM 1535 C C . VAL A 1 213 ? -9.836 -2.561 8.007 1.00 97.00 213 VAL A C 1
ATOM 1537 O O . VAL A 1 213 ? -9.985 -3.774 7.986 1.00 97.00 213 VAL A O 1
ATOM 1540 N N . VAL A 1 214 ? -8.721 -2.010 8.454 1.00 97.50 214 VAL A N 1
ATOM 1541 C CA . VAL A 1 214 ? -7.658 -2.775 9.105 1.00 97.50 214 VAL A CA 1
ATOM 1542 C C . VAL A 1 214 ? -7.798 -2.561 10.601 1.00 97.50 214 VAL A C 1
ATOM 1544 O O . VAL A 1 214 ? -7.748 -1.420 11.046 1.00 97.50 214 VAL A O 1
ATOM 1547 N N . VAL A 1 215 ? -8.003 -3.629 11.363 1.00 96.31 215 VAL A N 1
ATOM 1548 C CA . VAL A 1 215 ? -8.069 -3.577 12.827 1.00 96.31 215 VAL A CA 1
ATOM 1549 C C . VAL A 1 215 ? -6.764 -4.130 13.371 1.00 96.31 215 VAL A C 1
ATOM 1551 O O . VAL A 1 215 ? -6.393 -5.255 13.033 1.00 96.31 215 VAL A O 1
ATOM 1554 N N . THR A 1 216 ? -6.049 -3.323 14.151 1.00 95.56 216 THR A N 1
ATOM 1555 C CA . THR A 1 216 ? -4.682 -3.627 14.564 1.00 95.56 216 THR A CA 1
ATOM 1556 C C . THR A 1 216 ? -4.337 -3.186 15.978 1.00 95.56 216 THR A C 1
ATOM 1558 O O . THR A 1 216 ? -5.138 -2.552 16.657 1.00 95.56 216 THR A O 1
ATOM 1561 N N . ASP A 1 217 ? -3.138 -3.575 16.421 1.00 90.00 217 ASP A N 1
ATOM 1562 C CA . ASP A 1 217 ? -2.558 -3.309 17.744 1.00 90.00 217 ASP A CA 1
ATOM 1563 C C . ASP A 1 217 ? -3.291 -3.988 18.914 1.00 90.00 217 ASP A C 1
ATOM 1565 O O . ASP A 1 217 ? -2.984 -3.725 20.074 1.00 90.00 217 ASP A O 1
ATOM 1569 N N . ALA A 1 218 ? -4.214 -4.907 18.621 1.00 86.62 218 ALA A N 1
ATOM 1570 C CA . ALA A 1 218 ? -4.903 -5.724 19.610 1.00 86.62 218 ALA A CA 1
ATOM 1571 C C . ALA A 1 218 ? -4.974 -7.183 19.141 1.00 86.62 218 ALA A C 1
ATOM 1573 O O . ALA A 1 218 ? -5.453 -7.468 18.044 1.00 86.62 218 ALA A O 1
ATOM 1574 N N . VAL A 1 219 ? -4.509 -8.110 19.989 1.00 83.56 219 VAL A N 1
ATOM 1575 C CA . VAL A 1 219 ? -4.610 -9.564 19.745 1.00 83.56 219 VAL A CA 1
ATOM 1576 C C . VAL A 1 219 ? -6.075 -9.994 19.665 1.00 83.56 219 VAL A C 1
ATOM 1578 O O . VAL A 1 219 ? -6.445 -10.820 18.832 1.00 83.56 219 VAL A O 1
ATOM 1581 N N . VAL A 1 220 ? -6.906 -9.398 20.519 1.00 84.50 220 VAL A N 1
ATOM 1582 C CA . VAL A 1 220 ? -8.360 -9.532 20.499 1.00 84.50 220 VAL A CA 1
ATOM 1583 C C . VAL A 1 220 ? -8.932 -8.154 20.172 1.00 84.50 220 VAL A C 1
ATOM 1585 O O . VAL A 1 220 ? -8.831 -7.251 21.003 1.00 84.50 220 VAL A O 1
ATOM 1588 N N . PRO A 1 221 ? -9.473 -7.958 18.959 1.00 85.25 221 PRO A N 1
ATOM 1589 C CA . PRO A 1 221 ? -10.170 -6.732 18.601 1.00 85.25 221 PRO A CA 1
ATOM 1590 C C . PRO A 1 221 ? -11.347 -6.445 19.531 1.00 85.25 221 PRO A C 1
ATOM 1592 O O . PRO A 1 221 ? -11.976 -7.375 20.033 1.00 85.25 221 PRO A O 1
ATOM 1595 N N . ASP A 1 222 ? -11.682 -5.165 19.686 1.00 88.25 222 ASP A N 1
ATOM 1596 C CA . ASP A 1 222 ? -12.904 -4.739 20.369 1.00 88.25 222 ASP A CA 1
ATOM 1597 C C . ASP A 1 222 ? -14.133 -5.479 19.782 1.00 88.25 222 ASP A C 1
ATOM 1599 O O . ASP A 1 222 ? -14.381 -5.380 18.569 1.00 88.25 222 ASP A O 1
ATOM 1603 N N . PRO A 1 223 ? -14.886 -6.241 20.603 1.00 88.25 223 PRO A N 1
ATOM 1604 C CA . PRO A 1 223 ? -16.063 -6.978 20.160 1.00 88.25 223 PRO A CA 1
ATOM 1605 C C . PRO A 1 223 ? -17.133 -6.101 19.509 1.00 88.25 223 PRO A C 1
ATOM 1607 O O . PRO A 1 223 ? -17.747 -6.541 18.533 1.00 88.25 223 PRO A O 1
ATOM 1610 N N . ASP A 1 224 ? -17.334 -4.875 19.996 1.00 91.69 224 ASP A N 1
ATOM 1611 C CA . ASP A 1 224 ? -18.364 -3.974 19.474 1.00 91.69 224 ASP A CA 1
ATOM 1612 C C . ASP A 1 224 ? -17.974 -3.461 18.088 1.00 91.69 224 ASP A C 1
ATOM 1614 O O . ASP A 1 224 ? -18.783 -3.481 17.154 1.00 91.69 224 ASP A O 1
ATOM 1618 N N . LEU A 1 225 ? -16.699 -3.104 17.905 1.00 91.50 225 LEU A N 1
ATOM 1619 C CA . LEU A 1 225 ? -16.148 -2.774 16.592 1.00 91.50 225 LEU A CA 1
ATOM 1620 C C . LEU A 1 225 ? -16.246 -3.966 15.630 1.00 91.50 225 LEU A C 1
ATOM 1622 O O . LEU A 1 225 ? -16.669 -3.809 14.483 1.00 91.50 225 LEU A O 1
ATOM 1626 N N . ALA A 1 226 ? -15.853 -5.162 16.072 1.00 90.62 226 ALA A N 1
ATOM 1627 C CA . ALA A 1 226 ? -15.893 -6.360 15.239 1.00 90.62 226 ALA A CA 1
ATOM 1628 C C . ALA A 1 226 ? -17.329 -6.698 14.801 1.00 90.62 226 ALA A C 1
ATOM 1630 O O . ALA A 1 226 ? -17.566 -6.991 13.623 1.00 90.62 226 ALA A O 1
ATOM 1631 N N . LEU A 1 227 ? -18.292 -6.614 15.723 1.00 91.25 227 LEU A N 1
ATOM 1632 C CA . LEU A 1 227 ? -19.710 -6.819 15.441 1.00 91.25 227 LEU A CA 1
ATOM 1633 C C . LEU A 1 227 ? -20.235 -5.771 14.456 1.00 91.25 227 LEU A C 1
ATOM 1635 O O . LEU A 1 227 ? -20.878 -6.128 13.466 1.00 91.25 227 LEU A O 1
ATOM 1639 N N . ASP A 1 228 ? -19.912 -4.498 14.676 1.00 93.25 228 ASP A N 1
ATOM 1640 C CA . ASP A 1 228 ? -20.324 -3.407 13.800 1.00 93.25 228 ASP A CA 1
ATOM 1641 C C . ASP A 1 228 ? -19.849 -3.601 12.352 1.00 93.25 228 ASP A C 1
ATOM 1643 O O . ASP A 1 228 ? -20.619 -3.448 11.397 1.00 93.25 228 ASP A O 1
ATOM 1647 N N . LEU A 1 229 ? -18.587 -4.000 12.175 1.00 93.88 229 LEU A N 1
ATOM 1648 C CA . LEU A 1 229 ? -18.008 -4.265 10.858 1.00 93.88 229 LEU A CA 1
ATOM 1649 C C . LEU A 1 229 ? -18.741 -5.394 10.128 1.00 93.88 229 LEU A C 1
ATOM 1651 O O . LEU A 1 229 ? -18.967 -5.301 8.918 1.00 93.88 229 LEU A O 1
ATOM 1655 N N . VAL A 1 230 ? -19.148 -6.440 10.850 1.00 93.81 230 VAL A N 1
ATOM 1656 C CA . VAL A 1 230 ? -19.940 -7.541 10.288 1.00 93.81 230 VAL A CA 1
ATOM 1657 C C . VAL A 1 230 ? -21.347 -7.069 9.918 1.00 93.81 230 VAL A C 1
ATOM 1659 O O . VAL A 1 230 ? -21.776 -7.288 8.782 1.00 93.81 230 VAL A O 1
ATOM 1662 N N . VAL A 1 231 ? -22.044 -6.379 10.829 1.00 93.50 231 VAL A N 1
ATOM 1663 C CA . VAL A 1 231 ? -23.420 -5.885 10.627 1.00 93.50 231 VAL A CA 1
ATOM 1664 C C . VAL A 1 231 ? -23.492 -4.920 9.444 1.00 93.50 231 VAL A C 1
ATOM 1666 O O . VAL A 1 231 ? -24.362 -5.050 8.582 1.00 93.50 231 VAL A O 1
ATOM 1669 N N . ARG A 1 232 ? -22.530 -3.998 9.334 1.00 93.31 232 ARG A N 1
ATOM 1670 C CA . ARG A 1 232 ? -22.442 -3.025 8.230 1.00 93.31 232 ARG A CA 1
ATOM 1671 C C . ARG A 1 232 ? -21.837 -3.601 6.947 1.00 93.31 232 ARG A C 1
ATOM 1673 O O . ARG A 1 232 ? -21.599 -2.853 6.001 1.00 93.31 232 ARG A O 1
ATOM 1680 N N . ARG A 1 233 ? -21.571 -4.912 6.906 1.00 93.56 233 ARG A N 1
ATOM 1681 C CA . ARG A 1 233 ? -20.943 -5.628 5.782 1.00 93.56 233 ARG A CA 1
ATOM 1682 C C . ARG A 1 233 ? -19.644 -4.982 5.290 1.00 93.56 233 ARG A C 1
ATOM 1684 O O . ARG A 1 233 ? -19.377 -4.930 4.091 1.00 93.56 233 ARG A O 1
ATOM 1691 N N . ARG A 1 234 ? -18.824 -4.490 6.217 1.00 94.19 234 ARG A N 1
ATOM 1692 C CA . ARG A 1 234 ? -17.544 -3.843 5.916 1.00 94.19 234 ARG A CA 1
ATOM 1693 C C . ARG A 1 234 ? -16.435 -4.896 5.840 1.00 94.19 234 ARG A C 1
ATOM 1695 O O . ARG A 1 234 ? -16.198 -5.581 6.839 1.00 94.19 234 ARG A O 1
ATOM 1702 N N . PRO A 1 235 ? -15.741 -5.033 4.694 1.00 96.25 235 PRO A N 1
ATOM 1703 C CA . PRO A 1 235 ? -14.544 -5.858 4.610 1.00 96.25 235 PRO A CA 1
ATOM 1704 C C . PRO A 1 235 ? -13.521 -5.407 5.646 1.00 96.25 235 PRO A C 1
ATOM 1706 O O . PRO A 1 235 ? -13.244 -4.207 5.751 1.00 96.25 235 PRO A O 1
ATOM 1709 N N . HIS A 1 236 ? -12.966 -6.348 6.404 1.00 95.94 236 HIS A N 1
ATOM 1710 C CA . HIS A 1 236 ? -11.988 -6.016 7.430 1.00 95.94 236 HIS A CA 1
ATOM 1711 C C . HIS A 1 236 ? -10.880 -7.049 7.568 1.00 95.94 236 HIS A C 1
ATOM 1713 O O . HIS A 1 236 ? -11.101 -8.241 7.395 1.00 95.94 236 HIS A O 1
ATOM 1719 N N . LEU A 1 237 ? -9.677 -6.577 7.871 1.00 96.25 237 LEU A N 1
ATOM 1720 C CA . LEU A 1 237 ? -8.481 -7.382 8.065 1.00 96.25 237 LEU A CA 1
ATOM 1721 C C . LEU A 1 237 ? -7.995 -7.198 9.500 1.00 96.25 237 LEU A C 1
ATOM 1723 O O . LEU A 1 237 ? -7.724 -6.069 9.904 1.00 96.25 237 LEU A O 1
ATOM 1727 N N . ALA A 1 238 ? -7.863 -8.292 10.247 1.00 93.88 238 ALA A N 1
ATOM 1728 C CA . ALA A 1 238 ? -7.179 -8.264 11.535 1.00 93.88 238 ALA A CA 1
ATOM 1729 C C . ALA A 1 238 ? -5.664 -8.356 11.322 1.00 93.88 238 ALA A C 1
ATOM 1731 O O . ALA A 1 238 ? -5.195 -9.195 10.551 1.00 93.88 238 ALA A O 1
ATOM 1732 N N . VAL A 1 239 ? -4.901 -7.496 11.989 1.00 94.69 239 VAL A N 1
ATOM 1733 C CA . VAL A 1 239 ? -3.436 -7.533 11.987 1.00 94.69 239 VAL A CA 1
ATOM 1734 C C . VAL A 1 239 ? -2.951 -7.272 13.397 1.00 94.69 239 VAL A C 1
ATOM 1736 O O . VAL A 1 239 ? -3.363 -6.303 14.005 1.00 94.69 239 VAL A O 1
ATOM 1739 N N . TYR A 1 240 ? -2.063 -8.082 13.945 1.00 90.38 240 TYR A N 1
ATOM 1740 C CA . TYR A 1 240 ? -1.454 -7.750 15.230 1.00 90.38 240 TYR A CA 1
ATOM 1741 C C . TYR A 1 240 ? -0.061 -8.346 15.324 1.00 90.38 240 TYR A C 1
ATOM 1743 O O . TYR A 1 240 ? 0.247 -9.357 14.695 1.00 90.38 240 TYR A O 1
ATOM 1751 N N . ALA A 1 241 ? 0.785 -7.705 16.119 1.00 86.88 241 ALA A N 1
ATOM 1752 C CA . ALA A 1 241 ? 2.094 -8.218 16.474 1.00 86.88 241 ALA A CA 1
ATOM 1753 C C . ALA A 1 241 ? 2.156 -8.353 17.994 1.00 86.88 241 ALA A C 1
ATOM 1755 O O . ALA A 1 241 ? 1.810 -7.414 18.713 1.00 86.88 241 ALA A O 1
ATOM 1756 N N . HIS A 1 242 ? 2.563 -9.523 18.472 1.00 82.25 242 HIS A N 1
ATOM 1757 C CA . HIS A 1 242 ? 2.725 -9.804 19.890 1.00 82.25 242 HIS A CA 1
ATOM 1758 C C . HIS A 1 242 ? 3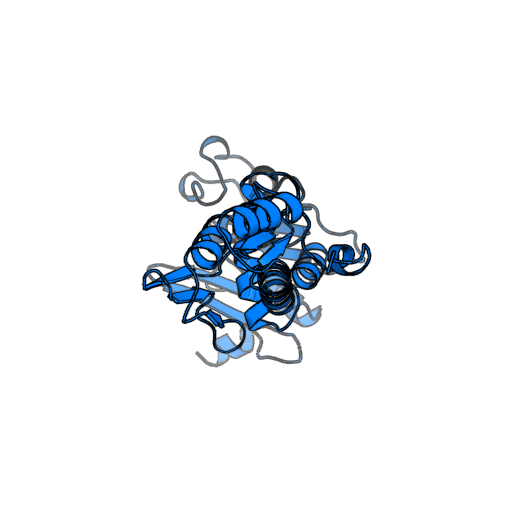.922 -10.730 20.098 1.00 82.25 242 HIS A C 1
ATOM 1760 O O . HIS A 1 242 ? 4.049 -11.744 19.413 1.00 82.25 242 HIS A O 1
ATOM 1766 N N . GLU A 1 243 ? 4.794 -10.361 21.037 1.00 81.81 243 GLU A N 1
ATOM 1767 C CA . GLU A 1 243 ? 6.052 -11.057 21.326 1.00 81.81 243 GLU A CA 1
ATOM 1768 C C . GLU A 1 243 ? 6.889 -11.320 20.062 1.00 81.81 243 GLU A C 1
ATOM 1770 O O . GLU A 1 243 ? 7.443 -10.389 19.477 1.00 81.81 243 GLU A O 1
ATOM 1775 N N . SER A 1 244 ? 6.983 -12.582 19.642 1.00 84.00 244 SER A N 1
ATOM 1776 C CA . SER A 1 244 ? 7.755 -13.048 18.488 1.00 84.00 244 SER A CA 1
ATOM 1777 C C . SER A 1 244 ? 6.895 -13.333 17.252 1.00 84.00 244 SER A C 1
ATOM 1779 O O . SER A 1 244 ? 7.423 -13.756 16.223 1.00 84.00 244 SER A O 1
ATOM 1781 N N . LEU A 1 245 ? 5.581 -13.094 17.324 1.00 86.88 245 LEU A N 1
ATOM 1782 C CA . LEU A 1 245 ? 4.632 -13.425 16.268 1.00 86.88 245 LEU A CA 1
ATOM 1783 C C . LEU A 1 245 ? 3.974 -12.172 15.685 1.00 86.88 245 LEU A C 1
ATOM 1785 O O . LEU A 1 245 ? 3.451 -11.319 16.401 1.00 86.88 245 LEU A O 1
ATOM 1789 N N . ALA A 1 246 ? 3.919 -12.117 14.356 1.00 88.94 246 ALA A N 1
ATOM 1790 C CA . ALA A 1 246 ? 3.036 -11.225 13.621 1.00 88.94 246 ALA A CA 1
ATOM 1791 C C . ALA A 1 246 ? 1.952 -12.054 12.930 1.00 88.94 246 ALA A C 1
ATOM 1793 O O . ALA A 1 246 ? 2.247 -13.025 12.232 1.00 88.94 246 ALA A O 1
ATOM 1794 N N . VAL A 1 247 ? 0.697 -11.661 13.117 1.00 90.00 247 VAL A N 1
ATOM 1795 C CA . VAL A 1 247 ? -0.461 -12.294 12.489 1.00 90.00 247 VAL A CA 1
ATOM 1796 C C . VAL A 1 247 ? -1.088 -11.305 11.524 1.00 90.00 247 VAL A C 1
ATOM 1798 O O . VAL A 1 247 ? -1.428 -10.183 11.897 1.00 90.00 247 VAL A O 1
ATOM 1801 N N . VAL A 1 248 ? -1.258 -11.743 10.279 1.00 93.62 248 VAL A N 1
ATOM 1802 C CA . VAL A 1 248 ? -2.033 -11.039 9.258 1.00 93.62 248 VAL A CA 1
ATOM 1803 C C . VAL A 1 248 ? -3.195 -11.936 8.877 1.00 93.62 248 VAL A C 1
ATOM 1805 O O . VAL A 1 248 ? -3.020 -12.973 8.240 1.00 93.62 248 VAL A O 1
ATOM 1808 N N . GLY A 1 249 ? -4.389 -11.528 9.272 1.00 90.56 249 GLY A N 1
ATOM 1809 C CA . GLY A 1 249 ? -5.620 -12.230 8.981 1.00 90.56 249 GLY A CA 1
ATOM 1810 C C . GLY A 1 249 ? -6.430 -12.608 10.224 1.00 90.56 249 GLY A C 1
ATOM 1811 O O . GLY A 1 249 ? -5.958 -12.500 11.355 1.00 90.56 249 GLY A O 1
ATOM 1812 N N . PRO A 1 250 ? -7.668 -13.073 10.002 1.00 92.06 250 PRO A N 1
ATOM 1813 C CA . PRO A 1 250 ? -8.272 -13.294 8.686 1.00 92.06 250 PRO A CA 1
ATOM 1814 C C . PRO A 1 250 ? -8.650 -11.985 7.971 1.00 92.06 250 PRO A C 1
ATOM 1816 O O . PRO A 1 250 ? -8.933 -10.967 8.605 1.00 92.06 250 PRO A O 1
ATOM 1819 N N . LEU A 1 251 ? -8.683 -12.030 6.635 1.00 95.50 251 LEU A N 1
ATOM 1820 C CA . LEU A 1 251 ? -9.450 -11.068 5.844 1.00 95.50 251 LEU A CA 1
ATOM 1821 C C . LEU A 1 251 ? -10.912 -11.518 5.855 1.00 95.50 251 LEU A C 1
ATOM 1823 O O . LEU A 1 251 ? -11.263 -12.533 5.253 1.00 95.50 251 LEU A O 1
ATOM 1827 N N . VAL A 1 252 ? -11.757 -10.760 6.538 1.00 95.56 252 VAL A N 1
ATOM 1828 C CA . VAL A 1 252 ? -13.187 -11.014 6.643 1.00 95.56 252 VAL A CA 1
ATOM 1829 C C . VAL A 1 252 ? -13.927 -10.264 5.543 1.00 95.56 252 VAL A C 1
ATOM 1831 O O . VAL A 1 252 ? -13.891 -9.036 5.453 1.00 95.56 252 VAL A O 1
ATOM 1834 N N . LEU A 1 253 ? -14.650 -11.023 4.728 1.00 96.00 253 LEU A N 1
ATOM 1835 C CA . LEU A 1 253 ? -15.624 -10.553 3.756 1.00 96.00 253 LEU A CA 1
ATOM 1836 C C . LE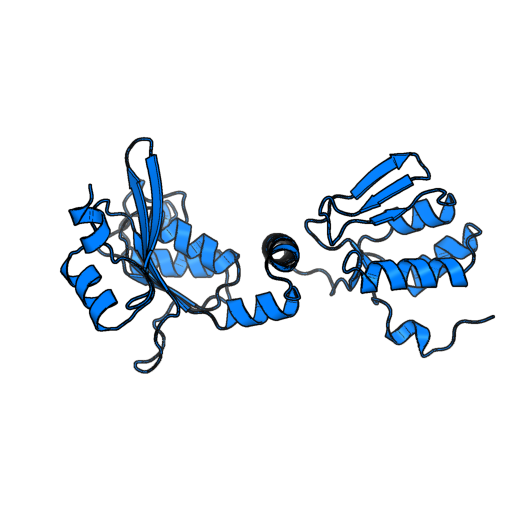U A 1 253 ? -17.016 -10.948 4.275 1.00 96.00 253 LEU A C 1
ATOM 1838 O O . LEU A 1 253 ? -17.413 -12.106 4.106 1.00 96.00 253 LEU A O 1
ATOM 1842 N N . PRO A 1 254 ? -17.761 -10.037 4.934 1.00 93.06 254 PRO A N 1
ATOM 1843 C CA . PRO A 1 254 ? -19.038 -10.381 5.556 1.00 93.06 254 PRO A CA 1
ATOM 1844 C C . PRO A 1 254 ? -20.017 -11.049 4.579 1.00 93.06 254 PRO A C 1
ATOM 1846 O O . PRO A 1 254 ? -20.265 -10.546 3.483 1.00 93.06 254 PRO A O 1
ATOM 1849 N N . GLY A 1 255 ? -20.553 -12.206 4.977 1.00 91.00 255 GLY A N 1
ATOM 1850 C CA . GLY A 1 255 ? -21.431 -13.041 4.147 1.00 91.00 255 GLY A CA 1
ATOM 1851 C C . GLY A 1 255 ? -20.714 -13.932 3.122 1.00 91.00 255 GLY A C 1
ATOM 1852 O O . GLY A 1 255 ? -21.385 -14.658 2.396 1.00 91.00 255 GLY A O 1
ATOM 1853 N N . ARG A 1 256 ? -19.376 -13.890 3.045 1.00 93.44 256 ARG A N 1
ATOM 1854 C CA . ARG A 1 256 ? -18.567 -14.706 2.118 1.00 93.44 256 ARG A CA 1
ATOM 1855 C C . ARG A 1 256 ? -17.455 -15.506 2.795 1.00 93.44 256 ARG A C 1
ATOM 1857 O O . ARG A 1 256 ? -17.071 -16.543 2.269 1.00 93.44 256 ARG A O 1
ATOM 1864 N N . SER A 1 257 ? -16.925 -15.038 3.923 1.00 92.19 257 SER A N 1
ATOM 1865 C CA . SER A 1 257 ? -15.887 -15.730 4.698 1.00 92.19 257 SER A CA 1
ATOM 1866 C C . SER A 1 257 ? -16.292 -15.884 6.166 1.00 92.19 257 SER A C 1
ATOM 1868 O O . SER A 1 257 ? -17.256 -15.269 6.626 1.00 92.19 257 SER A O 1
ATOM 1870 N N . SER A 1 258 ? -15.522 -16.667 6.927 1.00 88.06 258 SER A N 1
ATOM 1871 C CA . SER A 1 258 ? -15.639 -16.717 8.388 1.00 88.06 258 SER A CA 1
ATOM 1872 C C . SER A 1 258 ? -15.330 -15.352 9.010 1.00 88.06 258 SER A C 1
ATOM 1874 O O . SER A 1 258 ? -14.387 -14.681 8.582 1.00 88.06 258 SER A O 1
ATOM 1876 N N . CYS A 1 259 ? -16.097 -14.951 10.027 1.00 88.50 259 CYS A N 1
ATOM 1877 C CA . CYS A 1 259 ? -15.809 -13.755 10.820 1.00 88.50 259 CYS A CA 1
ATOM 1878 C C . CYS A 1 259 ? -14.797 -14.050 11.940 1.00 88.50 259 CYS A C 1
ATOM 1880 O O . CYS A 1 259 ? -14.478 -15.210 12.210 1.00 88.50 259 CYS A O 1
ATOM 1882 N N . LEU A 1 260 ? -14.326 -13.000 12.622 1.00 82.19 260 LEU A N 1
ATOM 1883 C CA . LEU A 1 260 ? -13.400 -13.124 13.755 1.00 82.19 260 LEU A CA 1
ATOM 1884 C C . LEU A 1 260 ? -13.960 -14.025 14.865 1.00 82.19 260 LEU A C 1
ATOM 1886 O O . LEU A 1 260 ? -13.240 -14.875 15.379 1.00 82.19 260 LEU A O 1
ATOM 1890 N N . ARG A 1 261 ? -15.267 -13.938 15.142 1.00 83.50 261 ARG A N 1
ATOM 1891 C CA . ARG A 1 261 ? -15.936 -14.801 16.123 1.00 83.50 261 ARG A CA 1
ATOM 1892 C C . ARG A 1 261 ? -15.944 -16.275 15.712 1.00 83.50 261 ARG A C 1
ATOM 1894 O O . ARG A 1 261 ? -15.746 -17.140 16.552 1.00 83.50 261 ARG A O 1
ATOM 1901 N N . CYS A 1 262 ? -16.142 -16.582 14.428 1.00 86.06 262 CYS A N 1
ATOM 1902 C CA . CYS A 1 262 ? -16.051 -17.962 13.939 1.00 86.06 262 CYS A CA 1
ATOM 1903 C C . CYS A 1 262 ? -14.644 -18.543 14.117 1.00 86.06 262 CYS A C 1
ATOM 1905 O O . CYS A 1 262 ? -14.520 -19.739 14.360 1.00 86.06 262 CYS A O 1
ATOM 1907 N N . VAL A 1 263 ? -13.605 -17.718 13.958 1.00 82.44 263 VAL A N 1
ATOM 1908 C CA . VAL A 1 263 ? -12.213 -18.135 14.175 1.00 82.44 263 VAL A CA 1
ATOM 1909 C C . VAL A 1 263 ? -11.941 -18.349 15.660 1.00 82.44 263 VAL A C 1
ATOM 1911 O O . VAL A 1 263 ? -11.341 -19.355 16.018 1.00 82.44 263 VAL A O 1
ATOM 1914 N N . GLU A 1 264 ? -12.422 -17.450 16.518 1.00 78.44 264 GLU A N 1
ATOM 1915 C CA . GLU A 1 264 ? -12.300 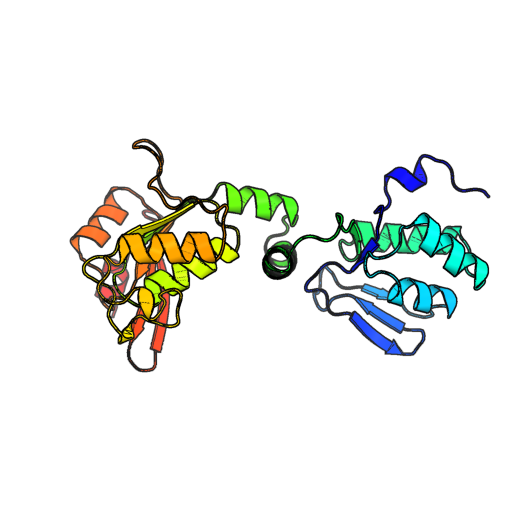-17.569 17.974 1.00 78.44 264 GLU A CA 1
ATOM 1916 C C . GLU A 1 264 ? -12.971 -18.845 18.503 1.00 78.44 264 GLU A C 1
ATOM 1918 O O . GLU A 1 264 ? -12.366 -19.578 19.271 1.00 78.44 264 GLU A O 1
ATOM 1923 N N . LEU A 1 265 ? -14.176 -19.167 18.023 1.00 82.12 265 LEU A N 1
ATOM 1924 C CA . LEU A 1 265 ? -14.914 -20.376 18.417 1.00 82.12 265 LEU A CA 1
ATOM 1925 C C . LEU A 1 265 ? -14.281 -21.695 17.934 1.00 82.12 265 LEU A C 1
ATOM 1927 O O . LEU A 1 265 ? -14.766 -22.761 18.308 1.00 82.12 265 LEU A O 1
ATOM 1931 N N . ARG A 1 266 ? -13.269 -21.648 17.058 1.00 78.38 266 ARG A N 1
ATOM 1932 C CA . ARG A 1 266 ? -12.570 -22.837 16.534 1.00 78.38 266 ARG A CA 1
ATOM 1933 C C . ARG A 1 266 ? -11.101 -22.932 16.965 1.00 78.38 266 ARG A C 1
ATOM 1935 O O . ARG A 1 266 ? -10.395 -23.790 16.436 1.00 78.38 266 ARG A O 1
ATOM 1942 N N . ARG A 1 267 ? -10.639 -22.054 17.857 1.00 62.59 267 ARG A N 1
ATOM 1943 C CA . ARG A 1 267 ? -9.360 -22.217 18.563 1.00 62.59 267 ARG A CA 1
ATOM 1944 C C . ARG A 1 267 ? -9.571 -23.050 19.818 1.00 62.59 267 ARG A C 1
ATOM 1946 O O . ARG A 1 267 ? -8.641 -23.820 20.129 1.00 62.59 267 ARG A O 1
#

Secondary structure (DSSP, 8-state):
-PPPTTGGGGS-SSEEEPTT--EEEEETTEEEE-SSTTS-EEE-S--HHHHHHHHH-BSSS-HHHHHHHHHHTT--HHHHHHHHHHHHHTTSEEE--S---THHHHHHHHHHHHHHHHS--HHHHHHHHHH-EEEEE-SSHHHHHHHHHHHHTT-SEEEEE--SB--GGGBTTTB-GGGTTSBHHHHHHHHHHHH-TT-B-SPPPTTPPPSEEEEES-SS--HHHHHHHHHTT--EEEEEEETTEEEEEEEE-TTTS--HHHHHTT-

pLDDT: mean 85.4, std 13.25, range [36.66, 98.12]

Foldseek 3Di:
DPDDPVLLVLFAFQKAFQALWDWDDPDLQWIWTHDDPQQIDIGHRHDNLRSVLNVRRHRPDTPVVSLVSSVVVPDDSVVSSVVRNVCVVSVRIHHDDDDDDPLVRVLSSLLVVVCVVVVDHSVVQLVVQLPAEEEEEAAALVSLLVQLVSVSNNRQEYEYDHADADDPRNDDSQAHPVRGRPGSRVSSVVSNCVSHVRHHHDDDPPPDDGQEYEYEPDPDGDPVVQVVCLVVQHFYWYWYDDDPDTDTDDGDRRPPDDGPVSVVVVD

Radius of gyration: 24.08 Å; chains: 1; bounding box: 52×38×70 Å

Sequence (267 aa):
MTPTETDLATLPRRPCLAPGRTVLWRAPDCVQLGLGVTHAMVLDDLTAPMAALLRAMDGSRDTAHLVAEAVTAGADPAEVLAVITELHRAGLVRDQPAPRRCERTALEIDLAAGSVHSGRSATELVRVRRSASVLVHGSGRVAVALAVALAAAGVGRVVVVAEGTVQASDVGTGYLPSDVGRGRTDAARDALRRAVPGVRTEPAGARSTPHLVVVTDAVVPDPDLALDLVVRRRPHLAVYAHESLAVVGPLVLPGRSSCLRCVELRR